Protein AF-A0AAU1Y4R5-F1 (afdb_monomer)

Nearest PDB structures (foldseek):
  3kk8-assembly1_A  TM=6.302E-01  e=2.831E+00  Caenorhabditis elegans
  8x2l-assembly1_B  TM=2.739E-01  e=2.191E+00  Homo sapiens
  8gz3-assembly1_B  TM=2.679E-01  e=3.218E+00  Homo sapiens

Sequence (224 aa):
MPYKTEDELRGFLCLCLDPGPGRTKRTAAQLAAIMPDPVYEALIQYAPNLVELREHAGQLAEQATAAHHAYAEGLVAWIRGDEPPPVRRRKSLLESAMAAVEAAQTHIEGCADCRPDMRLPEMCPDGQRQALAAVDDGPECAHASWEVTSEYRNARQRWVKSRRCADCGEHLEPLVDREPHWPDKALSACPGFEKEYQGVSDAKRRLPNCKYCRQSRAVHSDDR

Solvent-accessible surface area (backbone atoms only — not comparable to full-atom values): 13519 Å² total; per-residue (Å²): 128,96,60,91,46,61,65,55,45,50,52,51,52,50,40,63,35,52,70,49,91,97,54,85,66,42,51,72,69,61,49,66,76,66,62,52,66,77,61,51,56,48,35,56,74,68,38,49,72,59,47,56,53,48,54,50,51,49,55,52,52,52,51,52,50,52,53,52,49,53,50,51,51,37,51,52,25,53,76,72,72,44,84,53,74,83,80,79,74,77,68,50,74,65,55,24,50,50,36,19,50,52,37,35,51,58,38,34,80,75,36,94,86,37,56,93,86,56,51,68,92,69,34,49,74,66,41,37,49,46,14,51,52,41,44,46,77,64,64,83,66,84,60,80,51,64,44,77,78,48,72,45,72,47,98,85,72,31,26,40,34,36,31,23,22,67,85,78,62,50,78,47,85,62,47,78,37,85,63,66,94,49,68,84,55,68,75,56,67,66,77,59,60,70,70,64,55,78,83,58,64,78,77,72,74,67,57,68,36,42,91,76,75,62,44,52,54,87,75,59,75,89,81,125

pLDDT: mean 84.42, std 15.01, range [44.47, 98.12]

Secondary structure (DSSP, 8-state):
----SHHHHHHHHHHHH---TTSPPPPHHHHHHT--HHHHHHHHHH-HHHHHHHHHHHHHHHHHHHHHHHHHHHHHHHHHTPPPPP--PPPPHHHHHHHHHHHHHHHHHH-SS--TT--GGGS-HHHHHHHHHHH---------SEEEEEEEE-TTS-EEEEEEETTT-PEEEEEEESS-SSTTTTTS--HHHHTTTSS--TTGGG-SB-TTT--BGGGS----

Foldseek 3Di:
DPDPDPVSLVVVVVCQQDVDPPDDGDDPVRCVVPPDPVSVVVCVVNPVVVVVVVVVVVVVVVVVVVVVVLVVQQVVCVVVVHDRDPPPDQDDPVQLQVQLLVQLVVVCVVDPLDDPPDDLVSDDPVSVVRSVVSSCPPDVLVLPAKDFPDWDQDPVRWIWTWIARPVPRHTDDTDTGNDDPDNVCHPPPQPQPPPVPVPDDPVVVPDQARPRHRDGPVVDPPPD

Radius of gyration: 26.22 Å; Cα contacts (8 Å, |Δi|>4): 196; chains: 1; bounding box: 52×65×66 Å

Mean predicted aligned error: 13.89 Å

Structure (mmCIF, N/CA/C/O backbone):
data_AF-A0AAU1Y4R5-F1
#
_entry.id   AF-A0AAU1Y4R5-F1
#
loop_
_atom_site.group_PDB
_atom_site.id
_atom_site.type_symbol
_atom_site.label_atom_id
_atom_site.label_alt_id
_atom_site.label_comp_id
_atom_site.label_asym_id
_atom_site.label_entity_id
_atom_site.label_seq_id
_atom_site.pdbx_PDB_ins_code
_atom_site.Cartn_x
_atom_site.Cartn_y
_atom_site.Cartn_z
_atom_site.occupancy
_atom_site.B_iso_or_equiv
_atom_site.auth_seq_id
_atom_site.auth_comp_id
_atom_site.auth_asym_id
_atom_site.auth_atom_id
_atom_site.pdbx_PDB_model_num
ATOM 1 N N . MET A 1 1 ? -15.397 -12.966 23.634 1.00 58.16 1 MET A N 1
ATOM 2 C CA . MET A 1 1 ? -15.652 -11.726 22.874 1.00 58.16 1 MET A CA 1
ATOM 3 C C . MET A 1 1 ? -16.818 -10.978 23.509 1.00 58.16 1 MET A C 1
ATOM 5 O O . MET A 1 1 ? -17.805 -11.637 23.822 1.00 58.16 1 MET A O 1
ATOM 9 N N . PRO A 1 2 ? -16.697 -9.665 23.776 1.00 82.94 2 PRO A N 1
ATOM 10 C CA . PRO A 1 2 ? -17.717 -8.910 24.510 1.00 82.94 2 PRO A CA 1
ATOM 11 C C . PRO A 1 2 ? -18.982 -8.591 23.695 1.00 82.94 2 PRO A C 1
ATOM 13 O O . PRO A 1 2 ? -20.016 -8.342 24.304 1.00 82.94 2 PRO A O 1
ATOM 16 N N . TYR A 1 3 ? -18.926 -8.644 22.359 1.00 94.69 3 TYR A N 1
ATOM 17 C CA . TYR A 1 3 ? -20.059 -8.346 21.472 1.00 94.69 3 TYR A CA 1
ATOM 18 C C . TYR A 1 3 ? -20.596 -9.629 20.832 1.00 94.69 3 TYR A C 1
ATOM 20 O O . TYR A 1 3 ? -19.849 -10.367 20.184 1.00 94.69 3 TYR A O 1
ATOM 28 N N . LYS A 1 4 ? -21.885 -9.910 21.025 1.00 96.06 4 LYS A N 1
ATOM 29 C CA . LYS A 1 4 ? -22.562 -11.115 20.523 1.00 96.06 4 LYS A CA 1
ATOM 30 C C . LYS A 1 4 ? -23.261 -10.895 19.188 1.00 96.06 4 LYS A C 1
ATOM 32 O O . LYS A 1 4 ? -23.565 -11.870 18.508 1.00 96.06 4 LYS A O 1
ATOM 37 N N . THR A 1 5 ? -23.543 -9.644 18.840 1.00 96.94 5 THR A N 1
ATOM 38 C CA . THR A 1 5 ? -24.231 -9.274 17.602 1.00 96.94 5 THR A CA 1
ATOM 39 C C . THR A 1 5 ? -23.609 -8.029 16.979 1.00 96.94 5 THR A C 1
ATOM 41 O O . THR A 1 5 ? -22.930 -7.242 17.644 1.00 96.94 5 THR A O 1
ATOM 44 N N . GLU A 1 6 ? -23.879 -7.834 15.689 1.00 96.94 6 GLU A N 1
ATOM 45 C CA . GLU A 1 6 ? -23.492 -6.623 14.967 1.00 96.94 6 GLU A CA 1
ATOM 46 C C . GLU A 1 6 ? -24.128 -5.360 15.578 1.00 96.94 6 GLU A C 1
ATOM 48 O O . GLU A 1 6 ? -23.456 -4.338 15.728 1.00 96.94 6 GLU A O 1
ATOM 53 N N . ASP A 1 7 ? -25.394 -5.435 15.997 1.00 97.88 7 ASP A N 1
ATOM 54 C CA . ASP A 1 7 ? -26.112 -4.305 16.598 1.00 97.88 7 ASP A CA 1
ATOM 55 C C . ASP A 1 7 ? -25.516 -3.878 17.946 1.00 97.88 7 ASP A C 1
ATOM 57 O O . ASP A 1 7 ? -25.421 -2.681 18.225 1.00 97.88 7 ASP A O 1
ATOM 61 N N . GLU A 1 8 ? -25.057 -4.829 18.770 1.00 97.44 8 GLU A N 1
ATOM 62 C CA . GLU A 1 8 ? -24.355 -4.527 20.025 1.00 97.44 8 GLU A CA 1
ATOM 63 C C . GLU A 1 8 ? -23.050 -3.762 19.763 1.00 97.44 8 GLU A C 1
ATOM 65 O O . GLU A 1 8 ? -22.760 -2.772 20.443 1.00 97.44 8 GLU A O 1
ATOM 70 N N . LEU A 1 9 ? -22.282 -4.181 18.750 1.00 97.00 9 LEU A N 1
ATOM 71 C CA . LEU A 1 9 ? -21.053 -3.500 18.344 1.00 97.00 9 LEU A CA 1
ATOM 72 C C . LEU A 1 9 ? -21.348 -2.093 17.806 1.00 97.00 9 LEU A C 1
ATOM 74 O O . LEU A 1 9 ? -20.711 -1.127 18.232 1.00 97.00 9 LEU A O 1
ATOM 78 N N . ARG A 1 10 ? -22.332 -1.949 16.909 1.00 97.69 10 ARG A N 1
ATOM 79 C CA . ARG A 1 10 ? -22.744 -0.643 16.367 1.00 97.69 10 ARG A CA 1
ATOM 80 C C . ARG A 1 10 ? -23.215 0.295 17.477 1.00 97.69 10 ARG A C 1
ATOM 82 O O . ARG A 1 10 ? -22.761 1.435 17.534 1.00 97.69 10 ARG A O 1
ATOM 89 N N . GLY A 1 11 ? -24.058 -0.187 18.391 1.00 97.31 11 GLY A N 1
ATOM 90 C CA . GLY A 1 11 ? -24.542 0.584 19.537 1.00 97.31 11 GLY A CA 1
ATOM 91 C C . GLY A 1 11 ? -23.404 1.068 20.435 1.00 97.31 11 GLY A C 1
ATOM 92 O O . GLY A 1 11 ? -23.363 2.242 20.810 1.00 97.31 11 GLY A O 1
ATOM 93 N N . PHE A 1 12 ? -22.428 0.201 20.714 1.00 96.69 12 PHE A N 1
ATOM 94 C CA . PHE A 1 12 ? -21.225 0.580 21.450 1.00 96.69 12 PHE A CA 1
ATOM 95 C C . PHE A 1 12 ? -20.410 1.663 20.725 1.00 96.69 12 PHE A C 1
ATOM 97 O O . PHE A 1 12 ? -20.061 2.675 21.332 1.00 96.69 12 PHE A O 1
ATOM 104 N N . LEU A 1 13 ? -20.148 1.503 19.424 1.00 96.56 13 LEU A N 1
ATOM 105 C CA . LEU A 1 13 ? -19.401 2.490 18.634 1.00 96.56 13 LEU A CA 1
ATOM 106 C C . LEU A 1 13 ? -20.129 3.842 18.565 1.00 96.56 13 LEU A C 1
ATOM 108 O O . LEU A 1 13 ? -19.487 4.887 18.684 1.00 96.56 13 LEU A O 1
ATOM 112 N N . CYS A 1 14 ? -21.460 3.842 18.455 1.00 97.38 14 CYS A N 1
ATOM 113 C CA . CYS A 1 14 ? -22.271 5.058 18.534 1.00 97.38 14 CYS A CA 1
ATOM 114 C C . CYS A 1 14 ? -22.090 5.779 19.877 1.00 97.38 14 CYS A C 1
ATOM 116 O O . CYS A 1 14 ? -21.875 6.991 19.889 1.00 97.38 14 CYS A O 1
ATOM 118 N N . LEU A 1 15 ? -22.097 5.048 20.997 1.00 96.75 15 LEU A N 1
ATOM 119 C CA . LEU A 1 15 ? -21.827 5.619 22.323 1.00 96.75 15 LEU A CA 1
ATOM 120 C C . LEU A 1 15 ? -20.396 6.158 22.450 1.00 96.75 15 LEU A C 1
ATOM 122 O O . LEU A 1 15 ? -20.156 7.133 23.160 1.00 96.75 15 LEU A O 1
ATOM 126 N N . CYS A 1 16 ? -19.421 5.550 21.772 1.00 95.44 16 CYS A N 1
ATOM 127 C CA . CYS A 1 16 ? -18.052 6.060 21.760 1.00 95.44 16 CYS A CA 1
ATOM 128 C C . CYS A 1 16 ? -17.912 7.388 21.000 1.00 95.44 16 CYS A C 1
ATOM 130 O O . CYS A 1 16 ? -17.091 8.222 21.406 1.00 95.44 16 CYS A O 1
ATOM 132 N N . LEU A 1 17 ? -18.688 7.572 19.925 1.00 96.81 17 LEU A N 1
ATOM 133 C CA . LEU A 1 17 ? -18.751 8.810 19.139 1.00 96.81 17 LEU A CA 1
ATOM 134 C C . LEU A 1 17 ? -19.493 9.920 19.893 1.00 96.81 17 LEU A C 1
ATOM 136 O O . LEU A 1 17 ? -18.990 11.043 19.985 1.00 96.81 17 LEU A O 1
ATOM 140 N N . ASP A 1 18 ? -20.651 9.594 20.469 1.00 97.06 18 ASP A N 1
ATOM 141 C CA . ASP A 1 18 ? -21.493 10.523 21.223 1.00 97.06 18 ASP A CA 1
ATOM 142 C C . ASP A 1 18 ? -21.793 9.982 22.634 1.00 97.06 18 ASP A C 1
ATOM 144 O O . ASP A 1 18 ? -22.821 9.342 22.866 1.00 97.06 18 ASP A O 1
ATOM 148 N N . PRO A 1 19 ? -20.893 10.219 23.605 1.00 95.31 19 PRO A N 1
ATOM 149 C CA . PRO A 1 19 ? -21.008 9.655 24.949 1.00 95.31 19 PRO A CA 1
ATOM 150 C C . PRO A 1 19 ? -22.062 10.346 25.835 1.00 95.31 19 PRO A C 1
ATOM 152 O O . PRO A 1 19 ? -22.133 10.043 27.029 1.00 95.31 19 PRO A O 1
ATOM 155 N N . GLY A 1 20 ? -22.859 11.268 25.284 1.00 94.56 20 GLY A N 1
ATOM 156 C CA . GLY A 1 20 ? -23.929 11.972 25.987 1.00 94.56 20 GLY A CA 1
ATOM 157 C C . GLY A 1 20 ? -23.533 13.344 26.561 1.00 94.56 20 GLY A C 1
ATOM 158 O O . GLY A 1 20 ? -22.413 13.825 26.362 1.00 94.56 20 GLY A O 1
ATOM 159 N N . PRO A 1 21 ? -24.467 14.014 27.263 1.00 95.81 21 PRO A N 1
ATOM 160 C CA . PRO A 1 21 ? -24.299 15.391 27.719 1.00 95.81 21 PRO A CA 1
ATOM 161 C C . PRO A 1 21 ? -23.144 15.542 28.719 1.00 95.81 21 PRO A C 1
ATOM 163 O O . PRO A 1 21 ? -22.943 14.709 29.600 1.00 95.81 21 PRO A O 1
ATOM 166 N N . GLY A 1 22 ? -22.388 16.636 28.584 1.00 95.06 22 GLY A N 1
ATOM 167 C CA . GLY A 1 22 ? -21.256 16.957 29.462 1.00 95.06 22 GLY A CA 1
ATOM 168 C C . GLY A 1 22 ? -19.945 16.239 29.123 1.00 95.06 22 GLY A C 1
ATOM 169 O O . GLY A 1 22 ? -18.971 16.384 29.858 1.00 95.06 22 GLY A O 1
ATOM 170 N N . ARG A 1 23 ? -19.889 15.483 28.018 1.00 95.81 23 ARG A N 1
ATOM 171 C CA . ARG A 1 23 ? -18.671 14.827 27.522 1.00 95.81 23 ARG A CA 1
ATOM 172 C C . ARG A 1 23 ? -18.319 15.317 26.118 1.00 95.81 23 ARG A C 1
ATOM 174 O O . ARG A 1 23 ? -19.197 15.624 25.315 1.00 95.81 23 ARG A O 1
ATOM 181 N N . THR A 1 24 ? -17.026 15.374 25.812 1.00 95.81 24 THR A N 1
ATOM 182 C CA . THR A 1 24 ? -16.541 15.772 24.484 1.00 95.81 24 THR A CA 1
ATOM 183 C C . THR A 1 24 ? -16.877 14.694 23.458 1.00 95.81 24 THR A C 1
ATOM 185 O O . THR A 1 24 ? -16.486 13.535 23.624 1.00 95.81 24 THR A O 1
ATOM 188 N N . LYS A 1 25 ? -17.585 15.078 22.390 1.00 95.94 25 LYS A N 1
ATOM 189 C CA . LYS A 1 25 ? -17.841 14.199 21.243 1.00 95.94 25 LYS A CA 1
ATOM 190 C C . LYS A 1 25 ? -16.528 13.844 20.556 1.00 95.94 25 LYS A C 1
ATOM 192 O O . LYS A 1 25 ? -15.646 14.695 20.434 1.00 95.94 25 LYS A O 1
ATOM 197 N N . ARG A 1 26 ? -16.409 12.601 20.097 1.00 96.38 26 ARG A N 1
ATOM 198 C CA . ARG A 1 26 ? -15.247 12.148 19.327 1.00 96.38 26 ARG A CA 1
ATOM 199 C C . ARG A 1 26 ? -15.569 12.160 17.846 1.00 96.38 26 ARG A C 1
ATOM 201 O O . ARG A 1 26 ? -16.678 11.826 17.437 1.00 96.38 26 ARG A O 1
ATOM 208 N N . THR A 1 27 ? -14.578 12.496 17.034 1.00 96.94 27 THR A N 1
ATOM 209 C CA . THR A 1 27 ? -14.663 12.256 15.593 1.00 96.94 27 THR A CA 1
ATOM 210 C C . THR A 1 27 ? -14.429 10.774 15.290 1.00 96.94 27 THR A C 1
ATOM 212 O O . THR A 1 27 ? -13.810 10.054 16.079 1.00 96.94 27 THR A O 1
ATOM 215 N N . ALA A 1 28 ? -14.875 10.311 14.120 1.00 95.19 28 ALA A N 1
ATOM 216 C CA . ALA A 1 28 ? -14.599 8.946 13.666 1.00 95.19 28 ALA A CA 1
ATOM 217 C C . ALA A 1 28 ? -13.088 8.655 13.588 1.00 95.19 28 ALA A C 1
ATOM 219 O O . ALA A 1 28 ? -12.647 7.583 13.989 1.00 95.19 28 ALA A O 1
ATOM 220 N N . ALA A 1 29 ? -12.289 9.640 13.163 1.00 92.62 29 ALA A N 1
ATOM 221 C CA . ALA A 1 29 ? -10.832 9.524 13.117 1.00 92.62 29 ALA A CA 1
ATOM 222 C C . ALA A 1 29 ? -10.216 9.342 14.516 1.00 92.62 29 ALA A C 1
ATOM 224 O O . ALA A 1 29 ? -9.365 8.478 14.711 1.00 92.62 29 ALA A O 1
ATOM 225 N N . GLN A 1 30 ? -10.679 10.111 15.509 1.00 94.62 30 GLN A N 1
ATOM 226 C CA . GLN A 1 30 ? -10.223 9.957 16.894 1.00 94.62 30 GLN A CA 1
ATOM 227 C C . GLN A 1 30 ? -10.583 8.585 17.460 1.00 94.62 30 GLN A C 1
ATOM 229 O O . GLN A 1 30 ? -9.767 7.992 18.155 1.00 94.62 30 GLN A O 1
ATOM 234 N N . LEU A 1 31 ? -11.783 8.077 17.161 1.00 95.31 31 LEU A N 1
ATOM 235 C CA . LEU A 1 31 ? -12.204 6.745 17.590 1.00 95.31 31 LEU A CA 1
ATOM 236 C C . LEU A 1 31 ? -11.349 5.642 16.950 1.00 95.31 31 LEU A C 1
ATOM 238 O O . LEU A 1 31 ? -10.910 4.735 17.653 1.00 95.31 31 LEU A O 1
ATOM 242 N N . ALA A 1 32 ? -11.081 5.738 15.646 1.00 93.56 32 ALA A N 1
ATOM 243 C CA . ALA A 1 32 ? -10.242 4.781 14.927 1.00 93.56 32 ALA A CA 1
ATOM 244 C C . ALA A 1 32 ? -8.811 4.711 15.494 1.00 93.56 32 ALA A C 1
ATOM 246 O O . ALA A 1 32 ? -8.238 3.628 15.574 1.00 93.56 32 ALA A O 1
ATOM 247 N N . ALA A 1 33 ? -8.260 5.845 15.941 1.00 92.38 33 ALA A N 1
ATOM 248 C CA . ALA A 1 33 ? -6.908 5.925 16.494 1.00 92.38 33 ALA A CA 1
ATOM 249 C C . ALA A 1 33 ? -6.741 5.254 17.871 1.00 92.38 33 ALA A C 1
ATOM 251 O O . ALA A 1 33 ? -5.625 4.903 18.242 1.00 92.38 33 ALA A O 1
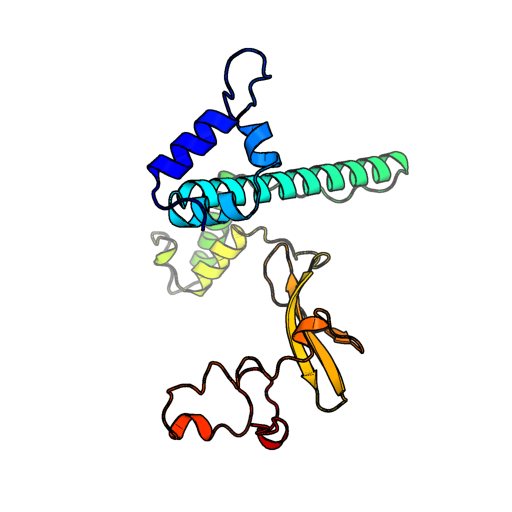ATOM 252 N N . ILE A 1 34 ? -7.824 5.084 18.636 1.00 93.94 34 ILE A N 1
ATOM 253 C CA . ILE A 1 34 ? -7.786 4.563 20.018 1.00 93.94 34 ILE A CA 1
ATOM 254 C C . ILE A 1 34 ? -8.540 3.239 20.177 1.00 93.94 34 ILE A C 1
ATOM 256 O O . ILE A 1 34 ? -8.919 2.865 21.288 1.00 93.94 34 ILE A O 1
ATOM 260 N N . MET A 1 35 ? -8.825 2.558 19.069 1.00 93.19 35 MET A N 1
ATOM 261 C CA . MET A 1 35 ? -9.673 1.376 19.071 1.00 93.19 35 MET A CA 1
ATOM 262 C C . MET A 1 35 ? -8.956 0.182 19.719 1.00 93.19 35 MET A C 1
ATOM 264 O O . MET A 1 35 ? -7.922 -0.237 19.202 1.00 93.19 35 MET A O 1
ATOM 268 N N . PRO A 1 36 ? -9.483 -0.381 20.820 1.00 94.25 36 PRO A N 1
ATOM 269 C CA . PRO A 1 36 ? -8.840 -1.495 21.507 1.00 94.25 36 PRO A CA 1
ATOM 270 C C . PRO A 1 36 ? -9.028 -2.812 20.738 1.00 94.25 36 PRO A C 1
ATOM 272 O O . PRO A 1 36 ? -10.048 -3.006 20.069 1.00 94.25 36 PRO A O 1
ATOM 275 N N . ASP A 1 37 ? -8.087 -3.744 20.900 1.00 93.12 37 ASP A N 1
ATOM 276 C CA . ASP A 1 37 ? -8.045 -5.010 20.149 1.00 93.12 37 ASP A CA 1
ATOM 277 C C . ASP A 1 37 ? -9.358 -5.814 20.179 1.00 93.12 37 ASP A C 1
ATOM 279 O O . ASP A 1 37 ? -9.806 -6.229 19.112 1.00 93.12 37 ASP A O 1
ATOM 283 N N . PRO A 1 38 ? -10.078 -5.962 21.314 1.00 94.44 38 PRO A N 1
ATOM 284 C CA . PRO A 1 38 ? -11.329 -6.730 21.328 1.00 94.44 38 PRO A CA 1
ATOM 285 C C . PRO A 1 38 ? -12.448 -6.126 20.465 1.00 94.44 38 PRO A C 1
ATOM 287 O O . PRO A 1 38 ? -13.334 -6.843 20.003 1.00 94.44 38 PRO A O 1
ATOM 290 N N . VAL A 1 39 ? -12.442 -4.803 20.266 1.00 95.06 39 VAL A N 1
ATOM 291 C CA . VAL A 1 39 ? -13.384 -4.116 19.365 1.00 95.06 39 VAL A CA 1
ATOM 292 C C . VAL A 1 39 ? -12.966 -4.348 17.920 1.00 95.06 39 VAL A C 1
ATOM 294 O O . VAL A 1 39 ? -13.816 -4.561 17.058 1.00 95.06 39 VAL A O 1
ATOM 297 N N . TYR A 1 40 ? -11.660 -4.343 17.661 1.00 93.06 40 TYR A N 1
ATOM 298 C CA . TYR A 1 40 ? -11.129 -4.613 16.336 1.00 93.06 40 TYR A CA 1
ATOM 299 C C . TYR A 1 40 ? -11.396 -6.052 15.881 1.00 93.06 40 TYR A C 1
ATOM 301 O O . TYR A 1 40 ? -11.868 -6.257 14.767 1.00 93.06 40 TYR A O 1
ATOM 309 N N . GLU A 1 41 ? -11.201 -7.042 16.753 1.00 93.75 41 GLU A N 1
ATOM 310 C CA . GLU A 1 41 ? -11.565 -8.438 16.477 1.00 93.75 41 GLU A CA 1
ATOM 311 C C . GLU A 1 41 ? -13.050 -8.581 16.114 1.00 93.75 41 GLU A C 1
ATOM 313 O O . GLU A 1 41 ? -13.403 -9.283 15.166 1.00 93.75 41 GLU A O 1
ATOM 318 N N . ALA A 1 42 ? -13.928 -7.865 16.820 1.00 95.44 42 ALA A N 1
ATOM 319 C CA . ALA A 1 42 ? -15.353 -7.862 16.511 1.00 95.44 42 ALA A CA 1
ATOM 320 C C . ALA A 1 42 ? -15.661 -7.180 15.164 1.00 95.44 42 ALA A C 1
ATOM 322 O O . ALA A 1 42 ? -16.552 -7.629 14.447 1.00 95.44 42 ALA A O 1
ATOM 323 N N . LEU A 1 43 ? -14.919 -6.134 14.780 1.00 95.38 43 LEU A N 1
ATOM 324 C CA . LEU A 1 43 ? -15.044 -5.520 13.454 1.00 95.38 43 LEU A CA 1
ATOM 325 C C . LEU A 1 43 ? -14.635 -6.474 12.332 1.00 95.38 43 LEU A C 1
ATOM 327 O O . LEU A 1 43 ? -15.315 -6.504 11.311 1.00 95.38 43 LEU A O 1
ATOM 331 N N . ILE A 1 44 ? -13.589 -7.282 12.528 1.00 94.81 44 ILE A N 1
ATOM 332 C CA . ILE A 1 44 ? -13.205 -8.321 11.559 1.00 94.81 44 ILE A CA 1
ATOM 333 C C . ILE A 1 44 ? -14.368 -9.285 11.320 1.00 94.81 44 ILE A C 1
ATOM 335 O O . ILE A 1 44 ? -14.648 -9.646 10.179 1.00 94.81 44 ILE A O 1
ATOM 339 N N . GLN A 1 45 ? -15.069 -9.674 12.386 1.00 95.12 45 GLN A N 1
ATOM 340 C CA . GLN A 1 45 ? -16.189 -10.604 12.290 1.00 95.12 45 GLN A CA 1
ATOM 341 C C . GLN A 1 45 ? -17.437 -9.978 11.651 1.00 95.12 45 GLN A C 1
ATOM 343 O O . GLN A 1 45 ? -18.051 -10.597 10.784 1.00 95.12 45 GLN A O 1
ATOM 348 N N . TYR A 1 46 ? -17.854 -8.795 12.111 1.00 97.19 46 TYR A N 1
ATOM 349 C CA . TYR A 1 46 ? -19.165 -8.233 11.769 1.00 97.19 46 TYR A CA 1
ATOM 350 C C . TYR A 1 46 ? -19.132 -7.190 10.642 1.00 97.19 46 TYR A C 1
ATOM 352 O O . TYR A 1 46 ? -20.175 -6.905 10.064 1.00 97.19 46 TYR A O 1
ATOM 360 N N . ALA A 1 47 ? -17.973 -6.611 10.315 1.00 96.38 47 ALA A N 1
ATOM 361 C CA . ALA A 1 47 ? -17.843 -5.545 9.318 1.00 96.38 47 ALA A CA 1
ATOM 362 C C . ALA A 1 47 ? -16.519 -5.641 8.525 1.00 96.38 47 ALA A C 1
ATOM 364 O O . ALA A 1 47 ? -15.693 -4.723 8.583 1.00 96.38 47 ALA A O 1
ATOM 365 N N . PRO A 1 48 ? -16.298 -6.727 7.757 1.00 93.19 48 PRO A N 1
ATOM 366 C CA . PRO A 1 48 ? -15.029 -6.976 7.063 1.00 93.19 48 PRO A CA 1
ATOM 367 C C . PRO A 1 48 ? -14.647 -5.869 6.069 1.00 93.19 48 PRO A C 1
ATOM 369 O O . PRO A 1 48 ? -13.473 -5.543 5.928 1.00 93.19 48 PRO A O 1
ATOM 372 N N . ASN A 1 49 ? -15.622 -5.198 5.453 1.00 94.50 49 ASN A N 1
ATOM 373 C CA . ASN A 1 49 ? -15.365 -4.061 4.567 1.00 94.50 49 ASN A CA 1
ATOM 374 C C . ASN A 1 49 ? -14.685 -2.875 5.288 1.00 94.50 49 ASN A C 1
ATOM 376 O O . ASN A 1 49 ? -13.966 -2.101 4.661 1.00 94.50 49 ASN A O 1
ATOM 380 N N . LEU A 1 50 ? -14.897 -2.703 6.601 1.00 93.81 50 LEU A N 1
ATOM 381 C CA . LEU A 1 50 ? -14.204 -1.670 7.381 1.00 93.81 50 LEU A CA 1
ATOM 382 C C . LEU A 1 50 ? -12.743 -2.045 7.656 1.00 93.81 50 LEU A C 1
ATOM 384 O O . LEU A 1 50 ? -11.913 -1.151 7.816 1.00 93.81 50 LEU A O 1
ATOM 388 N N . VAL A 1 51 ? -12.423 -3.342 7.688 1.00 91.31 51 VAL A N 1
ATOM 389 C CA . VAL A 1 51 ? -11.043 -3.833 7.796 1.00 91.31 51 VAL A CA 1
ATOM 390 C C . VAL A 1 51 ? -10.279 -3.517 6.518 1.00 91.31 51 VAL A C 1
ATOM 392 O O . VAL A 1 51 ? -9.229 -2.890 6.602 1.00 91.31 51 VAL A O 1
ATOM 395 N N . GLU A 1 52 ? -10.848 -3.826 5.349 1.00 86.38 52 GLU A N 1
ATOM 396 C CA . GLU A 1 52 ? -10.242 -3.491 4.049 1.00 86.38 52 GLU A CA 1
ATOM 397 C C . GLU A 1 52 ? -9.958 -1.986 3.928 1.00 86.38 52 GLU A C 1
ATOM 399 O O . GLU A 1 52 ? -8.871 -1.570 3.527 1.00 86.38 52 GLU A O 1
ATOM 404 N N . LEU A 1 53 ? -10.910 -1.143 4.347 1.00 92.69 53 LEU A N 1
ATOM 405 C CA . LEU A 1 53 ? -10.722 0.310 4.361 1.00 92.69 53 LEU A CA 1
ATOM 406 C C . LEU A 1 53 ? -9.616 0.751 5.330 1.00 92.69 53 LEU A C 1
ATOM 408 O O . LEU A 1 53 ? -8.878 1.689 5.024 1.00 92.69 53 LEU A O 1
ATOM 412 N N . ARG A 1 54 ? -9.482 0.097 6.489 1.00 91.62 54 ARG A N 1
ATOM 413 C CA . ARG A 1 54 ? -8.415 0.390 7.456 1.00 91.62 54 ARG A CA 1
ATOM 414 C C . ARG A 1 54 ? -7.047 -0.013 6.917 1.00 91.62 54 ARG A C 1
ATOM 416 O O . ARG A 1 54 ? -6.105 0.765 7.048 1.00 91.62 54 ARG A O 1
ATOM 423 N N . GLU A 1 55 ? -6.935 -1.192 6.319 1.00 87.38 55 GLU A N 1
ATOM 424 C CA . GLU A 1 55 ? -5.704 -1.666 5.683 1.00 87.38 55 GLU A CA 1
ATOM 425 C C . GLU A 1 55 ? -5.288 -0.731 4.548 1.00 87.38 55 GLU A C 1
ATOM 427 O O . GLU A 1 55 ? -4.141 -0.284 4.501 1.00 87.38 55 GLU A O 1
ATOM 432 N N . HIS A 1 56 ? -6.237 -0.339 3.697 1.00 88.06 56 HIS A N 1
ATOM 433 C CA . HIS A 1 56 ? -5.989 0.627 2.635 1.00 88.06 56 HIS A CA 1
ATOM 434 C C . HIS A 1 56 ? -5.522 1.985 3.183 1.00 88.06 56 HIS A C 1
ATOM 436 O O . HIS A 1 56 ? -4.561 2.567 2.678 1.00 88.06 56 HIS A O 1
ATOM 442 N N . ALA A 1 57 ? -6.145 2.480 4.257 1.00 89.38 57 ALA A N 1
ATOM 443 C CA . ALA A 1 57 ? -5.701 3.702 4.924 1.00 89.38 57 ALA A CA 1
ATOM 444 C C . ALA A 1 57 ? -4.279 3.571 5.505 1.00 89.38 57 ALA A C 1
ATOM 446 O O . ALA A 1 57 ? -3.503 4.524 5.423 1.00 89.38 57 ALA A O 1
ATOM 447 N N . GLY A 1 58 ? -3.919 2.402 6.045 1.00 87.19 58 GLY A N 1
ATOM 448 C CA . GLY A 1 58 ? -2.562 2.093 6.506 1.00 87.19 58 GLY A CA 1
ATOM 449 C C . GLY A 1 58 ? -1.534 2.171 5.377 1.00 87.19 58 GLY A C 1
ATOM 450 O O . GLY A 1 58 ? -0.551 2.898 5.495 1.00 87.19 58 GLY A O 1
ATOM 451 N N . GLN A 1 59 ? -1.820 1.534 4.240 1.00 81.69 59 GLN A N 1
ATOM 452 C CA . GLN A 1 59 ? -0.963 1.585 3.049 1.00 81.69 59 GLN A CA 1
ATOM 453 C C . GLN A 1 59 ? -0.759 3.021 2.548 1.00 81.69 59 GLN A C 1
ATOM 455 O O . GLN A 1 59 ? 0.354 3.414 2.199 1.00 81.69 59 GLN A O 1
ATOM 460 N N . LEU A 1 60 ? -1.818 3.837 2.527 1.00 83.44 60 LEU A N 1
ATOM 461 C CA . LEU A 1 60 ? -1.712 5.247 2.140 1.00 83.44 60 LEU A CA 1
ATOM 462 C C . LEU A 1 60 ? -0.860 6.058 3.131 1.00 83.44 60 LEU A C 1
ATOM 464 O O . LEU A 1 60 ? -0.098 6.929 2.709 1.00 83.44 60 LEU A O 1
ATOM 468 N N . ALA A 1 61 ? -0.951 5.775 4.432 1.00 85.12 61 ALA A N 1
ATOM 469 C CA . ALA A 1 61 ? -0.139 6.438 5.454 1.00 85.12 61 ALA A CA 1
ATOM 470 C C . ALA A 1 61 ? 1.352 6.063 5.355 1.00 85.12 61 ALA A C 1
ATOM 472 O O . ALA A 1 61 ? 2.222 6.929 5.496 1.00 85.12 61 ALA A O 1
ATOM 473 N N . GLU A 1 62 ? 1.655 4.799 5.061 1.00 80.12 62 GLU A N 1
ATOM 474 C CA . GLU A 1 62 ? 3.017 4.332 4.778 1.00 80.12 62 GLU A CA 1
ATOM 475 C C . GLU A 1 62 ? 3.581 5.013 3.527 1.00 80.12 62 GLU A C 1
ATOM 477 O O . GLU A 1 62 ? 4.680 5.568 3.567 1.00 80.12 62 GLU A O 1
ATOM 482 N N . GLN A 1 63 ? 2.797 5.083 2.446 1.00 78.62 63 GLN A N 1
ATOM 483 C CA . GLN A 1 63 ? 3.183 5.795 1.223 1.00 78.62 63 GLN A CA 1
ATOM 484 C C . GLN A 1 63 ? 3.447 7.284 1.477 1.00 78.62 63 GLN A C 1
ATOM 486 O O . GLN A 1 63 ? 4.429 7.828 0.971 1.00 78.62 63 GLN A O 1
ATOM 491 N N . ALA A 1 64 ? 2.608 7.948 2.276 1.00 82.56 64 ALA A N 1
ATOM 492 C CA . ALA A 1 64 ? 2.809 9.347 2.644 1.00 82.56 64 ALA A CA 1
ATOM 493 C C . ALA A 1 64 ? 4.096 9.542 3.461 1.00 82.56 64 ALA A C 1
ATOM 495 O O . ALA A 1 64 ? 4.858 10.475 3.207 1.00 82.56 64 ALA A O 1
ATOM 496 N N . THR A 1 65 ? 4.374 8.639 4.404 1.00 83.94 65 THR A N 1
ATOM 497 C CA . THR A 1 65 ? 5.619 8.641 5.187 1.00 83.94 65 THR A CA 1
ATOM 498 C C . THR A 1 65 ? 6.843 8.480 4.286 1.00 83.94 65 THR A C 1
ATOM 500 O O . THR A 1 65 ? 7.783 9.269 4.388 1.00 83.94 65 THR A O 1
ATOM 503 N N . ALA A 1 66 ? 6.816 7.519 3.360 1.00 80.38 66 ALA A N 1
ATOM 504 C CA . ALA A 1 66 ? 7.896 7.298 2.401 1.00 80.38 66 ALA A CA 1
ATOM 505 C C . ALA A 1 66 ? 8.122 8.522 1.496 1.00 80.38 66 ALA A C 1
ATOM 507 O O . ALA A 1 66 ? 9.260 8.939 1.284 1.00 80.38 66 ALA A O 1
ATOM 508 N N . ALA A 1 67 ? 7.046 9.154 1.016 1.00 82.44 67 ALA A N 1
ATOM 509 C CA . ALA A 1 67 ? 7.130 10.369 0.208 1.00 82.44 67 ALA A CA 1
ATOM 510 C C . ALA A 1 67 ? 7.740 11.549 0.987 1.00 82.44 67 ALA A C 1
ATOM 512 O O . ALA A 1 67 ? 8.589 12.265 0.454 1.00 82.44 67 ALA A O 1
ATOM 513 N N . HIS A 1 68 ? 7.357 11.738 2.254 1.00 85.06 68 HIS A N 1
ATOM 514 C CA . HIS A 1 68 ? 7.964 12.756 3.115 1.00 85.06 68 HIS A CA 1
ATOM 515 C C . HIS A 1 68 ? 9.448 12.491 3.376 1.00 85.06 68 HIS A C 1
ATOM 517 O O . HIS A 1 68 ? 10.236 13.436 3.376 1.00 85.06 68 HIS A O 1
ATOM 523 N N . HIS A 1 69 ? 9.838 11.230 3.570 1.00 86.00 69 HIS A N 1
ATOM 524 C CA . HIS A 1 69 ? 11.241 10.858 3.730 1.00 86.00 69 HIS A CA 1
ATOM 525 C C . HIS A 1 69 ? 12.055 11.194 2.477 1.00 86.00 69 HIS A C 1
ATOM 527 O O . HIS A 1 69 ? 13.045 11.913 2.571 1.00 86.00 69 HIS A O 1
ATOM 533 N N . ALA A 1 70 ? 11.589 10.768 1.299 1.00 84.81 70 ALA A N 1
ATOM 534 C CA . ALA A 1 70 ? 12.248 11.063 0.027 1.00 84.81 70 ALA A CA 1
ATOM 535 C C . ALA A 1 70 ? 12.373 12.576 -0.225 1.00 84.81 70 ALA A C 1
ATOM 537 O O . ALA A 1 70 ? 13.405 13.054 -0.696 1.00 84.81 70 ALA A O 1
ATOM 538 N N . TYR A 1 71 ? 11.345 13.352 0.136 1.00 88.38 71 TYR A N 1
ATOM 539 C CA . TYR A 1 71 ? 11.408 14.812 0.093 1.00 88.38 71 TYR A CA 1
ATOM 540 C C . TYR A 1 71 ? 12.485 15.372 1.032 1.00 88.38 71 TYR A C 1
ATOM 542 O O . TYR A 1 71 ? 13.275 16.222 0.620 1.00 88.38 71 TYR A O 1
ATOM 550 N N . ALA A 1 72 ? 12.540 14.900 2.279 1.00 91.69 72 ALA A N 1
ATOM 551 C CA . ALA A 1 72 ? 13.534 15.347 3.250 1.00 91.69 72 ALA A CA 1
ATOM 552 C C . ALA A 1 72 ? 14.965 15.014 2.798 1.00 91.69 72 ALA A C 1
ATOM 554 O O . ALA A 1 72 ? 15.850 15.862 2.906 1.00 91.69 72 ALA A O 1
ATOM 555 N N . GLU A 1 73 ? 15.192 13.825 2.236 1.00 87.38 73 GLU A N 1
ATOM 556 C CA . GLU A 1 73 ? 16.482 13.438 1.657 1.00 87.38 73 GLU A CA 1
ATOM 557 C C . GLU A 1 73 ? 16.867 14.323 0.470 1.00 87.38 73 GLU A C 1
ATOM 559 O O . GLU A 1 73 ? 17.984 14.842 0.430 1.00 87.38 73 GLU A O 1
ATOM 564 N N . GLY A 1 74 ? 15.936 14.565 -0.458 1.00 88.06 74 GLY A N 1
ATOM 565 C CA . GLY A 1 74 ? 16.151 15.478 -1.581 1.00 88.06 74 GLY A CA 1
ATOM 566 C C . GLY A 1 74 ? 16.483 16.902 -1.126 1.00 88.06 74 GLY A C 1
ATOM 567 O O . GLY A 1 74 ? 17.376 17.539 -1.686 1.00 88.06 74 GLY A O 1
ATOM 568 N N . LEU A 1 75 ? 15.828 17.387 -0.067 1.00 93.50 75 LEU A N 1
ATOM 569 C CA . LEU A 1 75 ? 16.119 18.688 0.533 1.00 93.50 75 LEU A CA 1
ATOM 570 C C . LEU A 1 75 ? 17.524 18.731 1.151 1.00 93.50 75 LEU A C 1
ATOM 572 O O . LEU A 1 75 ? 18.241 19.713 0.968 1.00 93.50 75 LEU A O 1
ATOM 576 N N . VAL A 1 76 ? 17.939 17.677 1.857 1.00 94.69 76 VAL A N 1
ATOM 577 C CA . VAL A 1 76 ? 19.292 17.578 2.428 1.00 94.69 76 VAL A CA 1
ATOM 578 C C . VAL A 1 76 ? 20.358 17.557 1.330 1.00 94.69 76 VAL A C 1
ATOM 580 O O . VAL A 1 76 ? 21.345 18.282 1.456 1.00 94.69 76 VAL A O 1
ATOM 583 N N . ALA A 1 77 ? 20.158 16.779 0.261 1.00 92.44 77 ALA A N 1
ATOM 584 C CA . ALA A 1 77 ? 21.064 16.739 -0.889 1.00 92.44 77 ALA A CA 1
ATOM 585 C C . ALA A 1 77 ? 21.205 18.129 -1.528 1.00 92.44 77 ALA A C 1
ATOM 587 O O . ALA A 1 77 ? 22.317 18.628 -1.701 1.00 92.44 77 ALA A O 1
ATOM 588 N N . TRP A 1 78 ? 20.078 18.814 -1.752 1.00 94.19 78 TRP A N 1
ATOM 589 C CA . TRP A 1 78 ? 20.069 20.173 -2.292 1.00 94.19 78 TRP A CA 1
ATOM 590 C C . TRP A 1 78 ? 20.832 21.171 -1.407 1.00 94.19 78 TRP A C 1
ATOM 592 O O . TRP A 1 78 ? 21.645 21.940 -1.916 1.00 94.19 78 TRP A O 1
ATOM 602 N N . ILE A 1 79 ? 20.637 21.131 -0.082 1.00 95.62 79 ILE A N 1
ATOM 603 C CA . ILE A 1 79 ? 21.360 21.997 0.870 1.00 95.62 79 ILE A CA 1
ATOM 604 C C . ILE A 1 79 ? 22.878 21.766 0.805 1.00 95.62 79 ILE A C 1
ATOM 606 O O . ILE A 1 79 ? 23.652 22.707 0.977 1.00 95.62 79 ILE A O 1
ATOM 610 N N . ARG A 1 80 ? 23.313 20.524 0.578 1.00 97.31 80 ARG A N 1
ATOM 611 C CA . ARG A 1 80 ? 24.734 20.148 0.516 1.00 97.31 80 ARG A CA 1
ATOM 612 C C . ARG A 1 80 ? 25.383 20.412 -0.842 1.00 97.31 80 ARG A C 1
ATOM 614 O O . ARG A 1 80 ? 26.607 20.385 -0.924 1.00 97.31 80 ARG A O 1
ATOM 621 N N . GLY A 1 81 ? 24.592 20.704 -1.875 1.00 96.44 81 GLY A N 1
ATOM 622 C CA . GLY A 1 81 ? 25.072 20.789 -3.255 1.00 96.44 81 GLY A CA 1
ATOM 623 C C . GLY A 1 81 ? 25.323 19.421 -3.896 1.00 96.44 81 GLY A C 1
ATOM 624 O O . GLY A 1 81 ? 26.002 19.354 -4.919 1.00 96.44 81 GLY A O 1
ATOM 625 N N . ASP A 1 82 ? 24.786 18.351 -3.305 1.00 95.75 82 ASP A N 1
ATOM 626 C CA . ASP A 1 82 ? 24.808 17.011 -3.883 1.00 95.75 82 ASP A CA 1
ATOM 627 C C . ASP A 1 82 ? 23.752 16.914 -4.999 1.00 95.75 82 ASP A C 1
ATOM 629 O O . ASP A 1 82 ? 22.729 17.609 -4.978 1.00 95.75 82 ASP A O 1
ATOM 633 N N . GLU A 1 83 ? 23.968 16.029 -5.974 1.00 87.25 83 GLU A N 1
ATOM 634 C CA . GLU A 1 83 ? 22.933 15.717 -6.960 1.00 87.25 83 GLU A CA 1
ATOM 635 C C . GLU A 1 83 ? 21.762 15.013 -6.249 1.00 87.25 83 GLU A C 1
ATOM 637 O O . GLU A 1 83 ? 21.979 14.001 -5.572 1.00 87.25 83 GLU A O 1
ATOM 642 N N . PRO A 1 84 ? 20.526 15.542 -6.333 1.00 78.88 84 PRO A N 1
ATOM 643 C CA . PRO A 1 84 ? 19.397 14.927 -5.658 1.00 78.88 84 PRO A CA 1
ATOM 644 C C . PRO A 1 84 ? 19.125 13.541 -6.254 1.00 78.88 84 PRO A C 1
ATOM 646 O O . PRO A 1 84 ? 19.295 13.344 -7.461 1.00 78.88 84 PRO A O 1
ATOM 649 N N . PRO A 1 85 ? 18.653 12.580 -5.440 1.00 76.12 85 PRO A N 1
ATOM 650 C CA . PRO A 1 85 ? 18.255 11.284 -5.963 1.00 76.12 85 PRO A CA 1
ATOM 651 C C . PRO A 1 85 ? 17.191 11.483 -7.054 1.00 76.12 85 PRO A C 1
ATOM 653 O O . PRO A 1 85 ? 16.303 12.331 -6.896 1.00 76.12 85 PRO A O 1
ATOM 656 N N . PRO A 1 86 ? 17.258 10.733 -8.168 1.00 75.31 86 PRO A N 1
ATOM 657 C CA . PRO A 1 86 ? 16.305 10.889 -9.252 1.00 75.31 86 PRO A CA 1
ATOM 658 C C . PRO A 1 86 ? 14.894 10.635 -8.722 1.00 75.31 86 PRO A C 1
ATOM 660 O O . PRO A 1 86 ? 14.566 9.533 -8.276 1.00 75.31 86 PRO A O 1
ATOM 663 N N . VAL A 1 87 ? 14.044 11.662 -8.780 1.00 71.94 87 VAL A N 1
ATOM 664 C CA . VAL A 1 87 ? 12.632 11.532 -8.422 1.00 71.94 87 VAL A CA 1
ATOM 665 C C . VAL A 1 87 ? 11.971 10.701 -9.515 1.00 71.94 87 VAL A C 1
ATOM 667 O O . VAL A 1 87 ? 11.664 11.204 -10.597 1.00 71.94 87 VAL A O 1
ATOM 670 N N . ARG A 1 88 ? 11.772 9.406 -9.260 1.00 66.19 88 ARG A N 1
ATOM 671 C CA . ARG A 1 88 ? 11.054 8.539 -10.197 1.00 66.19 88 ARG A CA 1
ATOM 672 C C . ARG A 1 88 ? 9.578 8.909 -10.157 1.00 66.19 88 ARG A C 1
ATOM 674 O O . ARG A 1 88 ? 8.841 8.538 -9.244 1.00 66.19 88 ARG A O 1
ATOM 681 N N . ARG A 1 89 ? 9.153 9.697 -11.142 1.00 71.75 89 ARG A N 1
ATOM 682 C CA . ARG A 1 89 ? 7.744 10.006 -11.360 1.00 71.75 89 ARG A CA 1
ATOM 683 C C . ARG A 1 89 ? 7.039 8.695 -11.693 1.00 71.75 89 ARG A C 1
ATOM 685 O O . ARG A 1 89 ? 7.370 8.072 -12.696 1.00 71.75 89 ARG A O 1
ATOM 692 N N . ARG A 1 90 ? 6.073 8.279 -10.865 1.00 70.56 90 ARG A N 1
ATOM 693 C CA . ARG A 1 90 ? 5.161 7.197 -11.255 1.00 70.56 90 ARG A CA 1
ATOM 694 C C . ARG A 1 90 ? 4.541 7.582 -12.594 1.00 70.56 90 ARG A C 1
ATOM 696 O O . ARG A 1 90 ? 3.952 8.664 -12.685 1.00 70.56 90 ARG A O 1
ATOM 703 N N . LYS A 1 91 ? 4.681 6.717 -13.600 1.00 77.75 91 LYS A N 1
ATOM 704 C CA . LYS A 1 91 ? 3.915 6.843 -14.836 1.00 77.75 91 LYS A CA 1
ATOM 705 C C . LYS A 1 91 ? 2.440 6.962 -14.470 1.00 77.75 91 LYS A C 1
ATOM 707 O O . LYS A 1 91 ? 1.916 6.236 -13.623 1.00 77.75 91 LYS A O 1
ATOM 712 N N . SER A 1 92 ? 1.775 7.927 -15.076 1.00 83.88 92 SER A N 1
ATOM 713 C CA . SER A 1 92 ? 0.324 7.965 -15.107 1.00 83.88 92 SER A CA 1
ATOM 714 C C . SER A 1 92 ? -0.210 6.698 -15.776 1.00 83.88 92 SER A C 1
ATOM 716 O O . SER A 1 92 ? 0.479 6.055 -16.567 1.00 83.88 92 SER A O 1
ATOM 718 N N . LEU A 1 93 ? -1.475 6.366 -15.513 1.00 84.31 93 LEU A N 1
ATOM 719 C CA . LEU A 1 93 ? -2.123 5.216 -16.148 1.00 84.31 93 LEU A CA 1
ATOM 720 C C . LEU A 1 93 ? -2.044 5.286 -17.683 1.00 84.31 93 LEU A C 1
ATOM 722 O O . LEU A 1 93 ? -1.872 4.262 -18.337 1.00 84.31 93 LEU A O 1
ATOM 726 N N . LEU A 1 94 ? -2.118 6.497 -18.249 1.00 90.25 94 LEU A N 1
ATOM 727 C CA . LEU A 1 94 ? -1.961 6.721 -19.683 1.00 90.25 94 LEU A CA 1
ATOM 728 C C . LEU A 1 94 ? -0.536 6.411 -20.165 1.00 90.25 94 LEU A C 1
ATOM 730 O O . LEU A 1 94 ? -0.382 5.701 -21.150 1.00 90.25 94 LEU A O 1
ATOM 734 N N . GLU A 1 95 ? 0.492 6.895 -19.465 1.00 89.38 95 GLU A N 1
ATOM 735 C CA . GLU A 1 95 ? 1.897 6.623 -19.807 1.00 89.38 95 GLU A CA 1
ATOM 736 C C . GLU A 1 95 ? 2.222 5.125 -19.714 1.00 89.38 95 GLU A C 1
ATOM 738 O O . GLU A 1 95 ? 2.865 4.581 -20.610 1.00 89.38 95 GLU A O 1
ATOM 743 N N . SER A 1 96 ? 1.733 4.434 -18.682 1.00 89.44 96 SER A N 1
ATOM 744 C CA . SER A 1 96 ? 1.884 2.979 -18.563 1.00 89.44 96 SER A CA 1
ATOM 745 C C . SER A 1 96 ? 1.168 2.232 -19.689 1.00 89.44 96 SER A C 1
ATOM 747 O O . SER A 1 96 ? 1.721 1.287 -20.243 1.00 89.44 96 SER A O 1
ATOM 749 N N . ALA A 1 97 ? -0.042 2.659 -20.066 1.00 92.69 97 ALA A N 1
ATOM 750 C CA . ALA A 1 97 ? -0.773 2.054 -21.177 1.00 92.69 97 ALA A CA 1
ATOM 751 C C . ALA A 1 97 ? -0.061 2.272 -22.521 1.00 92.69 97 ALA A C 1
ATOM 753 O O . ALA A 1 97 ? 0.037 1.339 -23.313 1.00 92.69 97 ALA A O 1
ATOM 754 N N . MET A 1 98 ? 0.471 3.474 -22.764 1.00 94.56 98 MET A N 1
ATOM 755 C CA . MET A 1 98 ? 1.256 3.772 -23.965 1.00 94.56 98 MET A CA 1
ATOM 756 C C . MET A 1 98 ? 2.510 2.896 -24.040 1.00 94.56 98 MET A C 1
ATOM 758 O O . MET A 1 98 ? 2.733 2.259 -25.065 1.00 94.56 98 MET A O 1
ATOM 762 N N . ALA A 1 99 ? 3.260 2.772 -22.941 1.00 92.81 99 ALA A N 1
ATOM 763 C CA . ALA A 1 99 ? 4.445 1.916 -22.879 1.00 92.81 99 ALA A CA 1
ATOM 764 C C . ALA A 1 99 ? 4.113 0.435 -23.149 1.00 92.81 99 ALA A C 1
ATOM 766 O O . ALA A 1 99 ? 4.830 -0.241 -23.885 1.00 92.81 99 ALA A O 1
ATOM 767 N N . ALA A 1 100 ? 2.995 -0.062 -22.608 1.00 94.75 100 ALA A N 1
ATOM 768 C CA . ALA A 1 100 ? 2.513 -1.418 -22.875 1.00 94.75 100 ALA A CA 1
ATOM 769 C C . ALA A 1 100 ? 2.221 -1.651 -24.361 1.00 94.75 100 ALA A C 1
ATOM 771 O O . ALA A 1 100 ? 2.578 -2.691 -24.914 1.00 94.75 100 ALA A O 1
ATOM 772 N N . VAL A 1 101 ? 1.555 -0.683 -25.000 1.00 95.62 101 VAL A N 1
ATOM 773 C CA . VAL A 1 101 ? 1.188 -0.745 -26.419 1.00 95.62 101 VAL A CA 1
ATOM 774 C C . VAL A 1 101 ? 2.433 -0.714 -27.299 1.00 95.62 101 VAL A C 1
ATOM 776 O O . VAL A 1 101 ? 2.545 -1.544 -28.196 1.00 95.62 101 VAL A O 1
ATOM 779 N N . GLU A 1 102 ? 3.387 0.174 -27.024 1.00 96.06 102 GLU A N 1
ATOM 780 C CA . GLU A 1 102 ? 4.655 0.252 -27.762 1.00 96.06 102 GLU A CA 1
ATOM 781 C C . GLU A 1 102 ? 5.456 -1.054 -27.652 1.00 96.06 102 GLU A C 1
ATOM 783 O O . GLU A 1 102 ? 5.949 -1.582 -28.653 1.00 96.06 102 GLU A O 1
ATOM 788 N N . ALA A 1 103 ? 5.536 -1.629 -26.449 1.00 96.31 103 ALA A N 1
ATOM 789 C CA . ALA A 1 103 ? 6.204 -2.906 -26.222 1.00 96.31 103 ALA A CA 1
ATOM 790 C C . ALA A 1 103 ? 5.496 -4.072 -26.932 1.00 96.31 103 ALA A C 1
ATOM 792 O O . ALA A 1 103 ? 6.159 -4.926 -27.525 1.00 96.31 103 ALA A O 1
ATOM 793 N N . ALA A 1 104 ? 4.160 -4.093 -26.924 1.00 97.00 104 ALA A N 1
ATOM 794 C CA . ALA A 1 104 ? 3.376 -5.082 -27.656 1.00 97.00 104 ALA A CA 1
ATOM 795 C C . ALA A 1 104 ? 3.583 -4.967 -29.175 1.00 97.00 104 ALA A C 1
ATOM 797 O O . ALA A 1 104 ? 3.790 -5.980 -29.840 1.00 97.00 104 ALA A O 1
ATOM 798 N N . GLN A 1 105 ? 3.578 -3.748 -29.721 1.00 96.81 105 GLN A N 1
ATOM 799 C CA . GLN A 1 105 ? 3.813 -3.488 -31.146 1.00 96.81 105 GLN A CA 1
ATOM 800 C C . GLN A 1 105 ? 5.213 -3.928 -31.573 1.00 96.81 105 GLN A C 1
ATOM 802 O O . GLN A 1 105 ? 5.347 -4.683 -32.534 1.00 96.81 105 GLN A O 1
ATOM 807 N N . THR A 1 106 ? 6.233 -3.554 -30.798 1.00 97.75 106 THR A N 1
ATOM 808 C CA . THR A 1 106 ? 7.623 -3.976 -31.027 1.00 97.75 106 THR A CA 1
ATOM 809 C C . THR A 1 106 ? 7.745 -5.502 -31.055 1.00 97.75 106 THR A C 1
ATOM 811 O O . THR A 1 106 ? 8.453 -6.060 -31.891 1.00 97.75 106 THR A O 1
ATOM 814 N N . HIS A 1 107 ? 7.036 -6.203 -30.164 1.00 97.75 107 HIS A N 1
ATOM 815 C CA . HIS A 1 107 ? 7.006 -7.664 -30.163 1.00 97.75 107 HIS A CA 1
ATOM 816 C C . HIS A 1 107 ? 6.328 -8.239 -31.416 1.00 97.75 107 HIS A C 1
ATOM 818 O O . HIS A 1 107 ? 6.850 -9.173 -32.024 1.00 97.75 107 HIS A O 1
ATOM 824 N N . ILE A 1 108 ? 5.171 -7.691 -31.808 1.00 97.94 108 ILE A N 1
ATOM 825 C CA . ILE A 1 108 ? 4.393 -8.142 -32.975 1.00 97.94 108 ILE A CA 1
ATOM 826 C C . ILE A 1 108 ? 5.222 -8.051 -34.260 1.00 97.94 108 ILE A C 1
ATOM 828 O O . ILE A 1 108 ? 5.173 -8.971 -35.071 1.00 97.94 108 ILE A O 1
ATOM 832 N N . GLU A 1 109 ? 6.023 -6.999 -34.433 1.00 97.25 109 GLU A N 1
ATOM 833 C CA . GLU A 1 109 ? 6.888 -6.832 -35.611 1.00 97.25 109 GLU A CA 1
ATOM 834 C C . GLU A 1 109 ? 7.922 -7.962 -35.776 1.00 97.25 109 GLU A C 1
ATOM 836 O O . GLU A 1 109 ? 8.326 -8.269 -36.899 1.00 97.25 109 GLU A O 1
ATOM 841 N N . GLY A 1 110 ? 8.337 -8.601 -34.676 1.00 96.69 110 GLY A N 1
ATOM 842 C CA . GLY A 1 110 ? 9.341 -9.669 -34.660 1.00 96.69 110 GLY A CA 1
ATOM 843 C C . GLY A 1 110 ? 8.799 -11.082 -34.418 1.00 96.69 110 GLY A C 1
ATOM 844 O O . GLY A 1 110 ? 9.585 -12.030 -34.392 1.00 96.69 110 GLY A O 1
ATOM 845 N N . CYS A 1 111 ? 7.491 -11.251 -34.218 1.00 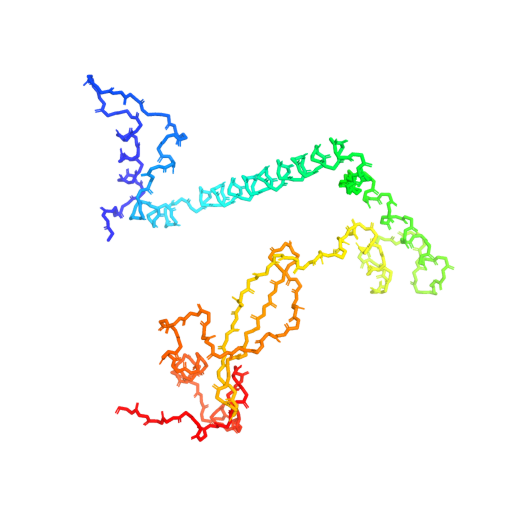97.88 111 CYS A N 1
ATOM 846 C CA . CYS A 1 111 ? 6.888 -12.517 -33.801 1.00 97.88 111 CYS A CA 1
ATOM 847 C C . CYS A 1 111 ? 6.004 -13.113 -34.905 1.00 97.88 111 CYS A C 1
ATOM 849 O O . CYS A 1 111 ? 5.088 -12.463 -35.393 1.00 97.88 111 CYS A O 1
ATOM 851 N N . ALA A 1 112 ? 6.228 -14.382 -35.260 1.00 97.56 112 ALA A N 1
ATOM 852 C CA . ALA A 1 112 ? 5.415 -15.073 -36.267 1.00 97.56 112 ALA A CA 1
ATOM 853 C C . ALA A 1 112 ? 4.007 -15.462 -35.768 1.00 97.56 112 ALA A C 1
ATOM 855 O O . ALA A 1 112 ? 3.105 -15.669 -36.580 1.00 97.56 112 ALA A O 1
ATOM 856 N N . ASP A 1 113 ? 3.823 -15.567 -34.447 1.00 97.44 113 ASP A N 1
ATOM 857 C CA . ASP A 1 113 ? 2.579 -16.042 -33.827 1.00 97.44 113 ASP A CA 1
ATOM 858 C C . ASP A 1 113 ? 1.611 -14.906 -33.462 1.00 97.44 113 ASP A C 1
ATOM 860 O O . ASP A 1 113 ? 0.407 -15.134 -33.333 1.00 97.44 113 ASP A O 1
ATOM 864 N N . CYS A 1 114 ? 2.118 -13.680 -33.305 1.00 97.94 114 CYS A N 1
ATOM 865 C CA . CYS A 1 114 ? 1.314 -12.520 -32.928 1.00 97.94 114 CYS A CA 1
ATOM 866 C C . CYS A 1 114 ? 0.861 -11.726 -34.162 1.00 97.94 114 CYS A C 1
ATOM 868 O O . CYS A 1 114 ? 1.580 -11.631 -35.154 1.00 97.94 114 CYS A O 1
ATOM 870 N N . ARG A 1 115 ? -0.330 -11.117 -34.099 1.00 97.19 115 ARG A N 1
ATOM 871 C CA . ARG A 1 115 ? -0.872 -10.263 -35.171 1.00 97.19 115 ARG A CA 1
ATOM 872 C C . ARG A 1 115 ? -1.218 -8.864 -34.654 1.00 97.19 115 ARG A C 1
ATOM 874 O O . ARG A 1 115 ? -1.559 -8.740 -33.479 1.00 97.19 115 ARG A O 1
ATOM 881 N N . PRO A 1 116 ? -1.196 -7.827 -35.513 1.00 95.06 116 PRO A N 1
ATOM 882 C CA . PRO A 1 116 ? -1.483 -6.447 -35.105 1.00 95.06 116 PRO A CA 1
ATOM 883 C C . PRO A 1 116 ? -2.871 -6.208 -34.493 1.00 95.06 116 PRO A C 1
ATOM 885 O O . PRO A 1 116 ? -3.051 -5.241 -33.762 1.00 95.06 116 PRO A O 1
ATOM 888 N N . ASP A 1 117 ? -3.857 -7.050 -34.803 1.00 95.38 117 ASP A N 1
ATOM 889 C CA . ASP A 1 117 ? -5.236 -6.946 -34.316 1.00 95.38 117 ASP A CA 1
ATOM 890 C C . ASP A 1 117 ? -5.492 -7.702 -33.001 1.00 95.38 117 ASP A C 1
ATOM 892 O O . ASP A 1 117 ? -6.584 -7.595 -32.438 1.00 95.38 117 ASP A O 1
ATOM 896 N N . MET A 1 118 ? -4.498 -8.438 -32.492 1.00 96.38 118 MET A N 1
ATOM 897 C CA . MET A 1 118 ? -4.619 -9.186 -31.242 1.00 96.38 118 MET A CA 1
ATOM 898 C C . MET A 1 118 ? -4.674 -8.266 -30.026 1.00 96.38 118 MET A C 1
ATOM 900 O O . MET A 1 118 ? -3.929 -7.293 -29.893 1.00 96.38 118 MET A O 1
ATOM 904 N N . ARG A 1 119 ? -5.525 -8.633 -29.072 1.00 95.50 119 ARG A N 1
ATOM 905 C CA . ARG A 1 119 ? -5.529 -8.062 -27.723 1.00 95.50 119 ARG A CA 1
ATOM 906 C C . ARG A 1 119 ? -4.420 -8.694 -26.891 1.00 95.50 119 ARG A C 1
ATOM 908 O O . ARG A 1 119 ? -4.002 -9.817 -27.152 1.00 95.50 119 ARG A O 1
ATOM 915 N N . LEU A 1 120 ? -4.009 -8.019 -25.817 1.00 94.31 120 LEU A N 1
ATOM 916 C CA . LEU A 1 120 ? -2.953 -8.514 -24.927 1.00 94.31 120 LEU A CA 1
ATOM 917 C C . LEU A 1 120 ? -3.139 -9.993 -24.499 1.00 94.31 120 LEU A C 1
ATOM 919 O O . LEU A 1 120 ? -2.187 -10.750 -24.654 1.00 94.31 120 LEU A O 1
ATOM 923 N N . PRO A 1 121 ? -4.326 -10.471 -24.060 1.00 96.88 121 PRO A N 1
ATOM 924 C CA . PRO A 1 121 ? -4.503 -11.880 -23.678 1.00 96.88 121 PRO A CA 1
ATOM 925 C C . PRO A 1 121 ? -4.410 -12.885 -24.839 1.00 96.88 121 PRO A C 1
ATOM 927 O O . PRO A 1 121 ? -4.295 -14.083 -24.598 1.00 96.88 121 PRO A O 1
ATOM 930 N N . GLU A 1 122 ? -4.510 -12.411 -26.081 1.00 97.50 122 GLU A N 1
ATOM 931 C CA . GLU A 1 122 ? -4.460 -13.218 -27.306 1.00 97.50 122 GLU A CA 1
ATOM 932 C C . GLU A 1 122 ? -3.034 -13.313 -27.868 1.00 97.50 122 GLU A C 1
ATOM 934 O O . GLU A 1 122 ? -2.748 -14.214 -28.655 1.00 97.50 122 GLU A O 1
ATOM 939 N N . MET A 1 123 ? -2.133 -12.414 -27.449 1.00 98.12 123 MET A N 1
ATOM 940 C CA . MET A 1 123 ? -0.709 -12.493 -27.773 1.00 98.12 123 MET A CA 1
ATOM 941 C C . MET A 1 123 ? -0.083 -13.758 -27.179 1.00 98.12 123 MET A C 1
ATOM 943 O O . MET A 1 123 ? -0.564 -14.306 -26.183 1.00 98.12 123 MET A O 1
ATOM 947 N N . CYS A 1 124 ? 1.047 -14.192 -27.735 1.00 98.06 124 CYS A N 1
ATOM 948 C CA . CYS A 1 124 ? 1.819 -15.276 -27.140 1.00 98.06 124 CYS A CA 1
ATOM 949 C C . CYS A 1 124 ? 2.342 -14.887 -25.733 1.00 98.06 124 CYS A C 1
ATOM 951 O O . CYS A 1 124 ? 2.451 -13.696 -25.413 1.00 98.06 124 CYS A O 1
ATOM 953 N N . PRO A 1 125 ? 2.710 -15.863 -24.878 1.00 97.62 125 PRO A N 1
ATOM 954 C CA . PRO A 1 125 ? 3.182 -15.584 -23.519 1.00 97.62 125 PRO A CA 1
ATOM 955 C C . PRO A 1 125 ? 4.378 -14.627 -23.444 1.00 97.62 125 PRO A C 1
ATOM 957 O O . PRO A 1 125 ? 4.541 -13.933 -22.445 1.00 97.62 125 PRO A O 1
ATOM 960 N N . ASP A 1 126 ? 5.232 -14.592 -24.465 1.00 96.81 126 ASP A N 1
ATOM 961 C CA . ASP A 1 126 ? 6.413 -13.723 -24.500 1.00 96.81 126 ASP A CA 1
ATOM 962 C C . ASP A 1 126 ? 6.017 -12.267 -24.759 1.00 96.81 126 ASP A C 1
ATOM 964 O O . ASP A 1 126 ? 6.455 -11.378 -24.027 1.00 96.81 126 ASP A O 1
ATOM 968 N N . GLY A 1 127 ? 5.111 -12.036 -25.713 1.00 97.12 127 GLY A N 1
ATOM 969 C CA . GLY A 1 127 ? 4.530 -10.719 -25.969 1.00 97.12 127 GLY A CA 1
ATOM 970 C C . GLY A 1 127 ? 3.736 -10.191 -24.777 1.00 97.12 127 GLY A C 1
ATOM 971 O O . GLY A 1 127 ? 3.875 -9.023 -24.417 1.00 97.12 127 GLY A O 1
ATOM 972 N N . GLN A 1 128 ? 2.986 -11.064 -24.091 1.00 97.00 128 GLN A N 1
ATOM 973 C CA . GLN A 1 128 ? 2.307 -10.713 -22.840 1.00 97.00 128 GLN A CA 1
ATOM 974 C C . GLN A 1 128 ? 3.295 -10.255 -21.766 1.00 97.00 128 GLN A C 1
ATOM 976 O O . GLN A 1 128 ? 3.095 -9.204 -21.158 1.00 97.00 128 GLN A O 1
ATOM 981 N N . ARG A 1 129 ? 4.383 -11.008 -21.549 1.00 94.00 129 ARG A N 1
ATOM 982 C CA . ARG A 1 129 ? 5.418 -10.631 -20.575 1.00 94.00 129 ARG A CA 1
ATOM 983 C C . ARG A 1 129 ? 6.082 -9.308 -20.937 1.00 94.00 129 ARG A C 1
ATOM 985 O O . ARG A 1 129 ? 6.261 -8.483 -20.051 1.00 94.00 129 ARG A O 1
ATOM 992 N N . GLN A 1 130 ? 6.423 -9.092 -22.205 1.00 94.44 130 GLN A N 1
ATOM 993 C CA . GLN A 1 130 ? 7.094 -7.870 -22.649 1.00 94.44 130 GLN A CA 1
ATOM 994 C C . GLN A 1 130 ? 6.206 -6.628 -22.488 1.00 94.44 130 GLN A C 1
ATOM 996 O O . GLN A 1 130 ? 6.668 -5.606 -21.988 1.00 94.44 130 GLN A O 1
ATOM 1001 N N . ALA A 1 131 ? 4.924 -6.723 -22.847 1.00 94.94 131 ALA A N 1
ATOM 1002 C CA . ALA A 1 131 ? 3.974 -5.628 -22.675 1.00 94.94 131 ALA A CA 1
ATOM 1003 C C . ALA A 1 131 ? 3.684 -5.331 -21.193 1.00 94.94 131 ALA A C 1
ATOM 1005 O O . ALA A 1 131 ? 3.660 -4.169 -20.795 1.00 94.94 131 ALA A O 1
ATOM 1006 N N . LEU A 1 132 ? 3.517 -6.364 -20.356 1.00 92.62 132 LEU A N 1
ATOM 1007 C CA . LEU A 1 132 ? 3.330 -6.188 -18.911 1.00 92.62 132 LEU A CA 1
ATOM 1008 C C . LEU A 1 132 ? 4.578 -5.603 -18.239 1.00 92.62 132 LEU A C 1
ATOM 1010 O O . LEU A 1 132 ? 4.448 -4.706 -17.415 1.00 92.62 132 LEU A O 1
ATOM 1014 N N . ALA A 1 133 ? 5.776 -6.028 -18.642 1.00 89.25 133 ALA A N 1
ATOM 1015 C CA . ALA A 1 133 ? 7.031 -5.458 -18.152 1.00 89.25 133 ALA A CA 1
ATOM 1016 C C . ALA A 1 133 ? 7.229 -3.986 -18.557 1.00 89.25 133 ALA A C 1
ATOM 1018 O O . ALA A 1 133 ? 8.011 -3.291 -17.931 1.00 89.25 133 ALA A O 1
ATOM 1019 N N . ALA A 1 134 ? 6.541 -3.493 -19.592 1.00 90.50 134 ALA A N 1
ATOM 1020 C CA . ALA A 1 134 ? 6.592 -2.082 -19.979 1.00 90.50 134 ALA A CA 1
ATOM 1021 C C . ALA A 1 134 ? 5.590 -1.199 -19.209 1.00 90.50 134 ALA A C 1
ATOM 1023 O O . ALA A 1 134 ? 5.809 0.009 -19.061 1.00 90.50 134 ALA A O 1
ATOM 1024 N N . VAL A 1 135 ? 4.494 -1.795 -18.715 1.00 88.00 135 VAL A N 1
ATOM 1025 C CA . VAL A 1 135 ? 3.587 -1.178 -17.723 1.00 88.00 135 VAL A CA 1
ATOM 1026 C C . VAL A 1 135 ? 4.303 -1.058 -16.390 1.00 88.00 135 VAL A C 1
ATOM 1028 O O . VAL A 1 135 ? 4.193 -0.036 -15.707 1.00 88.00 135 VAL A O 1
ATOM 1031 N N . ASP A 1 136 ? 5.006 -2.130 -16.041 1.00 73.50 136 ASP A N 1
ATOM 1032 C CA . ASP A 1 136 ? 5.774 -2.237 -14.826 1.00 73.50 136 ASP A CA 1
ATOM 1033 C C . ASP A 1 136 ? 7.093 -1.482 -15.020 1.00 73.50 136 ASP A C 1
ATOM 1035 O O . ASP A 1 136 ? 8.132 -2.051 -15.329 1.00 73.50 136 ASP A O 1
ATOM 1039 N N . ASP A 1 137 ? 7.083 -0.179 -14.726 1.00 63.78 137 ASP A N 1
ATOM 1040 C CA . ASP A 1 137 ? 8.293 0.535 -14.283 1.00 63.78 137 ASP A CA 1
ATOM 1041 C C . ASP A 1 137 ? 8.747 0.018 -12.907 1.00 63.78 137 ASP A C 1
ATOM 1043 O O . ASP A 1 137 ? 9.195 0.798 -12.056 1.00 63.78 137 ASP A O 1
ATOM 1047 N N . GLY A 1 138 ? 8.568 -1.284 -12.658 1.00 52.84 138 GLY A N 1
ATOM 1048 C CA . GLY A 1 138 ? 8.961 -1.964 -11.452 1.00 52.84 138 GLY A CA 1
ATOM 1049 C C . GLY A 1 138 ? 10.375 -1.494 -11.176 1.00 52.84 138 GLY A C 1
ATOM 1050 O O . GLY A 1 138 ? 11.253 -1.667 -12.031 1.00 52.84 138 GLY A O 1
ATOM 1051 N N . PRO A 1 139 ? 10.608 -0.777 -10.065 1.00 50.62 139 PRO A N 1
ATOM 1052 C CA . PRO A 1 139 ? 11.967 -0.436 -9.734 1.00 50.62 139 PRO A CA 1
ATOM 1053 C C . PRO A 1 139 ? 12.724 -1.769 -9.724 1.00 50.62 139 PRO A C 1
ATOM 1055 O O . PRO A 1 139 ? 12.174 -2.791 -9.307 1.00 50.62 139 PRO A O 1
ATOM 1058 N N . GLU A 1 140 ? 14.004 -1.772 -10.088 1.00 54.25 140 GLU A N 1
ATOM 1059 C CA . GLU A 1 140 ? 14.894 -2.555 -9.240 1.00 54.25 140 GLU A CA 1
ATOM 1060 C C . GLU A 1 140 ? 14.566 -2.061 -7.822 1.00 54.25 140 GLU A C 1
ATOM 1062 O O . GLU A 1 140 ? 14.975 -0.952 -7.460 1.00 54.25 140 GLU A O 1
ATOM 1067 N N . CYS A 1 141 ? 13.674 -2.760 -7.089 1.00 66.56 141 CYS A N 1
ATOM 1068 C CA . CYS A 1 141 ? 13.408 -2.452 -5.690 1.00 66.56 141 CYS A CA 1
ATOM 1069 C C . CYS A 1 141 ? 14.817 -2.392 -5.124 1.00 66.56 141 CYS A C 1
ATOM 1071 O O . CYS A 1 141 ? 15.580 -3.344 -5.275 1.00 66.56 141 CYS A O 1
ATOM 1073 N N . ALA A 1 142 ? 15.207 -1.268 -4.517 1.00 72.12 142 ALA A N 1
ATOM 1074 C CA . ALA A 1 142 ? 16.556 -1.147 -3.964 1.00 72.12 142 ALA A CA 1
ATOM 1075 C C . ALA A 1 142 ? 16.831 -2.242 -2.909 1.00 72.12 142 ALA A C 1
ATOM 1077 O O . ALA A 1 142 ? 17.949 -2.365 -2.416 1.00 72.12 142 ALA A O 1
ATOM 1078 N N . HIS A 1 143 ? 15.793 -3.015 -2.545 1.00 76.12 143 HIS A N 1
ATOM 1079 C CA . HIS A 1 143 ? 15.802 -4.116 -1.599 1.00 76.12 143 HIS A CA 1
ATOM 1080 C C . HIS A 1 143 ? 16.321 -3.647 -0.231 1.00 76.12 143 HIS A C 1
ATOM 1082 O O . HIS A 1 143 ? 16.849 -4.432 0.557 1.00 76.12 143 HIS A O 1
ATOM 1088 N N . ALA A 1 144 ? 16.151 -2.345 0.046 1.00 78.44 144 ALA A N 1
ATOM 1089 C CA . ALA A 1 144 ? 16.607 -1.678 1.256 1.00 78.44 144 ALA A CA 1
ATOM 1090 C C . ALA A 1 144 ? 15.723 -2.039 2.457 1.00 78.44 144 ALA A C 1
ATOM 1092 O O . ALA A 1 144 ? 16.237 -2.212 3.561 1.00 78.44 144 ALA A O 1
ATOM 1093 N N . SER A 1 145 ? 14.418 -2.218 2.224 1.00 83.12 145 SER A N 1
ATOM 1094 C CA . SER A 1 145 ? 13.464 -2.725 3.207 1.00 83.12 145 SER A CA 1
ATOM 1095 C C . SER A 1 145 ? 13.102 -4.177 2.899 1.00 83.12 145 SER A C 1
ATOM 1097 O O . SER A 1 145 ? 12.728 -4.525 1.775 1.00 83.12 145 SER A O 1
ATOM 1099 N N . TRP A 1 146 ? 13.222 -5.050 3.895 1.00 93.12 146 TRP A N 1
ATOM 1100 C CA . TRP A 1 146 ? 12.882 -6.462 3.769 1.00 93.12 146 TRP A CA 1
ATOM 1101 C C . TRP A 1 146 ? 12.303 -7.003 5.067 1.00 93.12 146 TRP A C 1
ATOM 1103 O O . TRP A 1 146 ? 12.636 -6.548 6.160 1.00 93.12 146 TRP A O 1
ATOM 1113 N N . GLU A 1 147 ? 11.476 -8.031 4.938 1.00 93.75 147 GLU A N 1
ATOM 1114 C CA 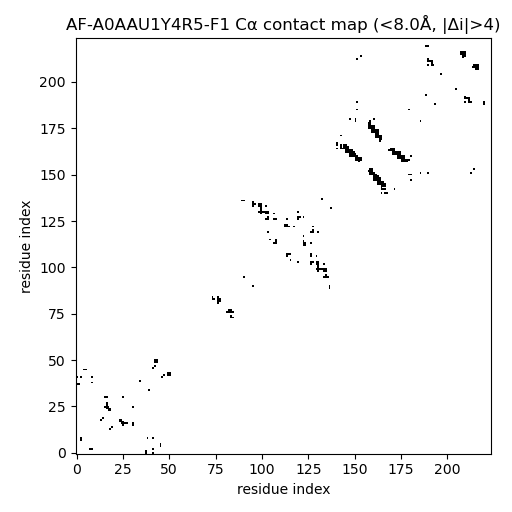. GLU A 1 147 ? 10.915 -8.765 6.068 1.00 93.75 147 GLU A CA 1
ATOM 1115 C C . GLU A 1 147 ? 11.317 -10.239 6.017 1.00 93.75 147 GLU A C 1
ATOM 1117 O O . GLU A 1 147 ? 11.484 -10.818 4.938 1.00 93.75 147 GLU A O 1
ATOM 1122 N N . VAL A 1 148 ? 11.488 -10.860 7.189 1.00 94.94 148 VAL A N 1
ATOM 1123 C CA . VAL A 1 148 ? 11.711 -12.308 7.292 1.00 94.94 148 VAL A CA 1
ATOM 1124 C C . VAL A 1 148 ? 10.370 -13.005 7.102 1.00 94.94 148 VAL A C 1
ATOM 1126 O O . VAL A 1 148 ? 9.422 -12.747 7.834 1.00 94.94 148 VAL A O 1
ATOM 1129 N N . THR A 1 149 ? 10.288 -13.921 6.142 1.00 92.75 149 THR A N 1
ATOM 1130 C CA . THR A 1 149 ? 9.067 -14.692 5.858 1.00 92.75 149 THR A CA 1
ATOM 1131 C C . THR A 1 149 ? 9.084 -16.060 6.527 1.00 92.75 149 THR A C 1
ATOM 1133 O O . THR A 1 149 ? 8.041 -16.625 6.846 1.00 92.75 149 THR A O 1
ATOM 1136 N N . SER A 1 150 ? 10.275 -16.620 6.732 1.00 90.56 150 SER A N 1
ATOM 1137 C CA . SER A 1 150 ? 10.475 -17.880 7.442 1.00 90.56 150 SER A CA 1
ATOM 1138 C C . SER A 1 150 ? 11.917 -18.002 7.900 1.00 90.56 150 SER A C 1
ATOM 1140 O O . SER A 1 150 ? 12.824 -17.562 7.193 1.00 90.56 150 SER A O 1
ATOM 1142 N N . GLU A 1 151 ? 12.149 -18.691 9.008 1.00 93.62 151 GLU A N 1
ATOM 1143 C CA . GLU A 1 151 ? 13.497 -19.040 9.439 1.00 93.62 151 GLU A CA 1
ATOM 1144 C C . GLU A 1 151 ? 13.587 -20.486 9.919 1.00 93.62 151 GLU A C 1
ATOM 1146 O O . GLU A 1 151 ? 12.606 -21.069 10.378 1.00 93.62 151 GLU A O 1
ATOM 1151 N N . TYR A 1 152 ? 14.764 -21.087 9.768 1.00 86.94 152 TYR A N 1
ATOM 1152 C CA . TYR A 1 152 ? 15.050 -22.432 10.258 1.00 86.94 152 TYR A CA 1
ATOM 1153 C C . TYR A 1 152 ? 16.525 -22.572 10.627 1.00 86.94 152 TYR A C 1
ATOM 1155 O O . TYR A 1 152 ? 17.393 -21.880 10.091 1.00 86.94 152 TYR A O 1
ATOM 1163 N N . ARG A 1 153 ? 16.829 -23.506 11.530 1.00 90.50 153 ARG A N 1
ATOM 1164 C CA . ARG A 1 153 ? 18.209 -23.823 11.904 1.00 90.50 153 ARG A CA 1
ATOM 1165 C C . ARG A 1 153 ? 18.816 -24.788 10.887 1.00 90.50 153 ARG A C 1
ATOM 1167 O O . ARG A 1 153 ? 18.181 -25.772 10.523 1.00 90.50 153 ARG A O 1
ATOM 1174 N N . ASN A 1 154 ? 20.029 -24.533 10.403 1.00 87.94 154 ASN A N 1
ATOM 1175 C CA . ASN A 1 154 ? 20.734 -25.427 9.476 1.00 87.94 154 ASN A CA 1
ATOM 1176 C C . ASN A 1 154 ? 21.637 -26.440 10.211 1.00 87.94 154 ASN A C 1
ATOM 1178 O O . ASN A 1 154 ? 21.806 -26.377 11.428 1.00 87.94 154 ASN A O 1
ATOM 1182 N N . ALA A 1 155 ? 22.273 -27.356 9.468 1.00 83.19 155 ALA A N 1
ATOM 1183 C CA . ALA A 1 155 ? 23.163 -28.386 10.027 1.00 83.19 155 ALA A CA 1
ATOM 1184 C C . ALA A 1 155 ? 24.384 -27.828 10.789 1.00 83.19 155 ALA A C 1
ATOM 1186 O O . ALA A 1 155 ? 24.974 -28.521 11.612 1.00 83.19 155 ALA A O 1
ATOM 1187 N N . ARG A 1 156 ? 24.760 -26.564 10.547 1.00 90.25 156 ARG A N 1
ATOM 1188 C CA . ARG A 1 156 ? 25.840 -25.860 11.259 1.00 90.25 156 ARG A CA 1
ATOM 1189 C C . ARG A 1 156 ? 25.329 -25.064 12.463 1.00 90.25 156 ARG A C 1
ATOM 1191 O O . ARG A 1 156 ? 26.037 -24.185 12.945 1.00 90.25 156 ARG A O 1
ATOM 1198 N N . GLN A 1 157 ? 24.104 -25.336 12.914 1.00 88.81 157 GLN A N 1
ATOM 1199 C CA . GLN A 1 157 ? 23.451 -24.675 14.043 1.00 88.81 157 GLN A CA 1
ATOM 1200 C C . GLN A 1 157 ? 23.255 -23.154 13.868 1.00 88.81 157 GLN A C 1
ATOM 1202 O O . GLN A 1 157 ? 23.040 -22.462 14.863 1.00 88.81 157 GLN A O 1
ATOM 1207 N N . ARG A 1 158 ? 23.279 -22.636 12.626 1.00 92.44 158 ARG A N 1
ATOM 1208 C CA . ARG A 1 158 ? 22.988 -21.225 12.291 1.00 92.44 158 ARG A CA 1
ATOM 1209 C C . ARG A 1 158 ? 21.558 -21.058 11.775 1.00 92.44 158 ARG A C 1
ATOM 1211 O O . ARG A 1 158 ? 21.018 -21.994 11.183 1.00 92.44 158 ARG A O 1
ATOM 1218 N N . TRP A 1 159 ? 20.975 -19.878 11.953 1.00 92.00 159 TRP A N 1
ATOM 1219 C CA . TRP A 1 159 ? 19.633 -19.540 11.478 1.00 92.00 159 TRP A CA 1
ATOM 1220 C C . TRP A 1 159 ? 19.680 -19.049 10.036 1.00 92.00 159 TRP A C 1
ATOM 1222 O O . TRP A 1 159 ? 20.407 -18.111 9.727 1.00 92.00 159 TRP A O 1
ATOM 1232 N N . VAL A 1 160 ? 18.922 -19.693 9.152 1.00 94.12 160 VAL A N 1
ATOM 1233 C CA . VAL A 1 160 ? 18.715 -19.254 7.769 1.00 94.12 160 VAL A CA 1
ATOM 1234 C C . VAL A 1 160 ? 17.381 -18.524 7.711 1.00 94.12 160 VAL A C 1
ATOM 1236 O O . VAL A 1 160 ? 16.338 -19.139 7.924 1.00 94.12 160 VAL A O 1
ATOM 1239 N N . LYS A 1 161 ? 17.423 -17.225 7.421 1.00 94.31 161 LYS A N 1
ATOM 1240 C CA . LYS A 1 161 ? 16.278 -16.313 7.359 1.00 94.31 161 LYS A CA 1
ATOM 1241 C C . LYS A 1 161 ? 15.922 -16.079 5.893 1.00 94.31 161 LYS A C 1
ATOM 1243 O O . LYS A 1 161 ? 16.650 -15.398 5.172 1.00 94.31 161 LYS A O 1
ATOM 1248 N N . SER A 1 162 ? 14.825 -16.679 5.442 1.00 94.12 162 SER A N 1
ATOM 1249 C CA . SER A 1 162 ? 14.241 -16.354 4.136 1.00 94.12 162 SER A CA 1
ATOM 1250 C C . SER A 1 162 ? 13.554 -15.005 4.249 1.00 94.12 162 SER A C 1
ATOM 1252 O O . SER A 1 162 ? 12.849 -14.760 5.230 1.00 94.12 162 SER A O 1
ATOM 1254 N N . ARG A 1 163 ? 13.775 -14.134 3.271 1.00 95.38 163 ARG A N 1
ATOM 1255 C CA . ARG A 1 163 ? 13.291 -12.758 3.305 1.00 95.38 163 ARG A CA 1
ATOM 1256 C C . ARG A 1 163 ? 12.750 -12.340 1.942 1.00 95.38 163 ARG A C 1
ATOM 1258 O O . ARG A 1 163 ? 13.134 -12.917 0.922 1.00 95.38 163 ARG A O 1
ATOM 1265 N N . ARG A 1 164 ? 11.867 -11.348 1.938 1.00 93.88 164 ARG A N 1
ATOM 1266 C CA . ARG A 1 164 ? 11.355 -10.707 0.721 1.00 93.88 164 ARG A CA 1
ATOM 1267 C C . ARG A 1 164 ? 11.440 -9.190 0.840 1.00 93.88 164 ARG A C 1
ATOM 1269 O O . ARG A 1 164 ? 11.391 -8.686 1.964 1.00 93.88 164 ARG A O 1
ATOM 1276 N N . CYS A 1 165 ? 11.589 -8.478 -0.279 1.00 90.12 165 CYS A N 1
ATOM 1277 C CA . CYS A 1 165 ? 11.491 -7.014 -0.275 1.00 90.12 165 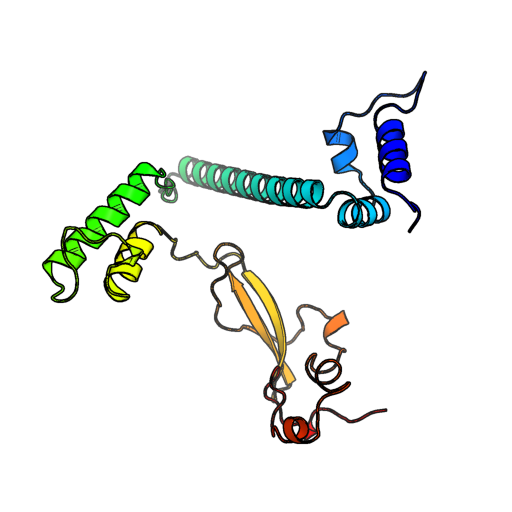CYS A CA 1
ATOM 1278 C C . CYS A 1 165 ? 10.096 -6.624 0.214 1.00 90.12 165 CYS A C 1
ATOM 1280 O O . CYS A 1 165 ? 9.096 -7.163 -0.260 1.00 90.12 165 CYS A O 1
ATOM 1282 N N . ALA A 1 166 ? 10.040 -5.728 1.198 1.00 83.12 166 ALA A N 1
ATOM 1283 C CA . ALA A 1 166 ? 8.774 -5.273 1.764 1.00 83.12 166 ALA A CA 1
ATOM 1284 C C . ALA A 1 166 ? 7.970 -4.453 0.741 1.00 83.12 166 ALA A C 1
ATOM 1286 O O . ALA A 1 166 ? 6.746 -4.437 0.790 1.00 83.12 166 ALA A O 1
ATOM 1287 N N . ASP A 1 167 ? 8.665 -3.831 -0.216 1.00 76.38 167 ASP A N 1
ATOM 1288 C CA . ASP A 1 167 ? 8.063 -2.934 -1.198 1.00 76.38 167 ASP A CA 1
ATOM 1289 C C . ASP A 1 167 ? 7.518 -3.672 -2.437 1.00 76.38 167 ASP A C 1
ATOM 1291 O O . ASP A 1 167 ? 6.431 -3.350 -2.909 1.00 76.38 167 ASP A O 1
ATOM 1295 N N . CYS A 1 168 ? 8.241 -4.667 -2.972 1.00 79.50 168 CYS A N 1
ATOM 1296 C CA . CYS A 1 168 ? 7.856 -5.392 -4.196 1.00 79.50 168 CYS A CA 1
ATOM 1297 C C . CYS A 1 168 ? 7.502 -6.873 -3.978 1.00 79.50 168 CYS A C 1
ATOM 1299 O O . CYS A 1 168 ? 7.006 -7.529 -4.890 1.00 79.50 168 CYS A O 1
ATOM 1301 N N . GLY A 1 169 ? 7.763 -7.433 -2.793 1.00 81.31 169 GLY A N 1
ATOM 1302 C CA . GLY A 1 169 ? 7.510 -8.844 -2.490 1.00 81.31 169 GLY A CA 1
ATOM 1303 C C . GLY A 1 169 ? 8.495 -9.839 -3.119 1.00 81.31 169 GLY A C 1
ATOM 1304 O O . GLY A 1 169 ? 8.340 -11.042 -2.897 1.00 81.31 169 GLY A O 1
ATOM 1305 N N . GLU A 1 170 ? 9.508 -9.376 -3.860 1.00 82.81 170 GLU A N 1
ATOM 1306 C CA . GLU A 1 170 ? 10.526 -10.234 -4.474 1.00 82.81 170 GLU A CA 1
ATOM 1307 C C . GLU A 1 170 ? 11.330 -10.995 -3.412 1.00 82.81 170 GLU A C 1
ATOM 1309 O O . GLU A 1 170 ? 11.729 -10.440 -2.383 1.00 82.81 170 GLU A O 1
ATOM 1314 N N . HIS A 1 171 ? 11.569 -12.286 -3.656 1.00 88.69 171 HIS A N 1
ATOM 1315 C CA . HIS A 1 171 ? 12.394 -13.117 -2.785 1.00 88.69 171 HIS A CA 1
ATOM 1316 C C . HIS A 1 171 ? 13.863 -12.705 -2.877 1.00 88.69 171 HIS A C 1
ATOM 1318 O O . HIS A 1 171 ? 14.464 -12.769 -3.944 1.00 88.69 171 HIS A O 1
ATOM 1324 N N . LEU A 1 172 ? 14.466 -12.367 -1.737 1.00 90.00 172 LEU A N 1
ATOM 1325 C CA . LEU A 1 172 ? 15.883 -12.011 -1.679 1.00 90.00 172 LEU A CA 1
ATOM 1326 C C . LEU A 1 172 ? 16.722 -13.198 -1.213 1.00 90.00 172 LEU A C 1
ATOM 1328 O O . LEU A 1 172 ? 16.219 -14.157 -0.618 1.00 90.00 172 LEU A O 1
ATOM 1332 N N . GLU A 1 173 ? 18.034 -13.091 -1.419 1.00 93.31 173 GLU A N 1
ATOM 1333 C CA . GLU A 1 173 ? 18.981 -14.095 -0.947 1.00 93.31 173 GLU A CA 1
ATOM 1334 C C . GLU A 1 173 ? 18.837 -14.307 0.575 1.00 93.31 173 GLU A C 1
ATOM 1336 O O . GLU A 1 173 ? 18.889 -13.324 1.332 1.00 93.31 173 GLU A O 1
ATOM 1341 N N . PRO A 1 174 ? 18.642 -15.557 1.045 1.00 94.62 174 PRO A N 1
ATOM 1342 C CA . PRO A 1 174 ? 18.489 -15.849 2.463 1.00 94.62 174 PRO A CA 1
ATOM 1343 C C . PRO A 1 174 ? 19.704 -15.414 3.283 1.00 94.62 174 PRO A C 1
ATOM 1345 O O . PRO A 1 174 ? 20.848 -15.673 2.916 1.00 94.62 174 PRO A O 1
ATOM 1348 N N . LEU A 1 175 ? 19.456 -14.809 4.441 1.00 96.25 175 LEU A N 1
ATOM 1349 C CA . LEU A 1 175 ? 20.508 -14.354 5.347 1.00 96.25 175 LEU A CA 1
ATOM 1350 C C . LEU A 1 175 ? 20.836 -15.446 6.374 1.00 96.25 175 LEU A C 1
ATOM 1352 O O . LEU A 1 175 ? 19.930 -16.065 6.934 1.00 96.25 175 LEU A O 1
ATOM 1356 N N . VAL A 1 176 ? 22.124 -15.694 6.633 1.00 96.19 176 VAL A N 1
ATOM 1357 C CA . VAL A 1 176 ? 22.570 -16.675 7.639 1.00 96.19 176 VAL A CA 1
ATOM 1358 C C . VAL A 1 176 ? 23.125 -15.960 8.865 1.00 96.19 176 VAL A C 1
ATOM 1360 O O . VAL A 1 176 ? 24.135 -15.268 8.775 1.00 96.19 176 VAL A O 1
ATOM 1363 N N . ASP A 1 177 ? 22.510 -16.200 10.019 1.00 96.12 177 ASP A N 1
ATOM 1364 C CA . ASP A 1 177 ? 22.786 -15.490 11.267 1.00 96.12 177 ASP A CA 1
ATOM 1365 C C . ASP A 1 177 ? 22.993 -16.444 12.458 1.00 96.12 177 ASP A C 1
ATOM 1367 O O . ASP A 1 177 ? 22.720 -17.648 12.382 1.00 96.12 177 ASP A O 1
ATOM 1371 N N . ARG A 1 178 ? 23.508 -15.919 13.572 1.00 95.50 178 ARG A N 1
ATOM 1372 C CA . ARG A 1 178 ? 23.666 -16.647 14.838 1.00 95.50 178 ARG A CA 1
ATOM 1373 C C . ARG A 1 178 ? 22.385 -16.664 15.666 1.00 95.50 178 ARG A C 1
ATOM 1375 O O . ARG A 1 178 ? 22.153 -17.650 16.360 1.00 95.50 178 ARG A O 1
ATOM 1382 N N . GLU A 1 179 ? 21.563 -15.627 15.561 1.00 94.25 179 GLU A N 1
ATOM 1383 C CA . GLU A 1 179 ? 20.356 -15.446 16.372 1.00 94.25 179 GLU A CA 1
ATOM 1384 C C . GLU A 1 179 ? 19.081 -15.505 15.514 1.00 94.25 179 GLU A C 1
ATOM 1386 O O . GLU A 1 179 ? 19.101 -15.057 14.360 1.00 94.25 179 GLU A O 1
ATOM 1391 N N . PRO A 1 180 ? 17.974 -16.064 16.040 1.00 94.44 180 PRO A N 1
ATOM 1392 C CA . PRO A 1 180 ? 16.685 -16.058 15.354 1.00 94.44 180 PRO A CA 1
ATOM 1393 C C . PRO A 1 180 ? 16.113 -14.636 15.291 1.00 94.44 180 PRO A C 1
ATOM 1395 O O . PRO A 1 180 ? 16.382 -13.802 16.151 1.00 94.44 180 PRO A O 1
ATOM 1398 N N . HIS A 1 181 ? 15.315 -14.354 14.268 1.00 92.62 181 HIS A N 1
ATOM 1399 C CA . HIS A 1 181 ? 14.534 -13.126 14.168 1.00 92.62 181 HIS A CA 1
ATOM 1400 C C . HIS A 1 181 ? 13.319 -13.160 15.109 1.00 92.62 181 HIS A C 1
ATOM 1402 O O . HIS A 1 181 ? 12.969 -12.131 15.680 1.00 92.62 181 HIS A O 1
ATOM 1408 N N . TRP A 1 182 ? 12.721 -14.337 15.331 1.00 89.06 182 TRP A N 1
ATOM 1409 C CA . TRP A 1 182 ? 11.633 -14.539 16.291 1.00 89.06 182 TRP A CA 1
ATOM 1410 C C . TRP A 1 182 ? 12.075 -15.470 17.433 1.00 89.06 182 TRP A C 1
ATOM 1412 O O . TRP A 1 182 ? 11.875 -16.686 17.343 1.00 89.06 182 TRP A O 1
ATOM 1422 N N . PRO A 1 183 ? 12.641 -14.941 18.535 1.00 81.81 183 PRO A N 1
ATOM 1423 C CA . PRO A 1 183 ? 13.166 -15.760 19.632 1.00 81.81 183 PRO A CA 1
ATOM 1424 C C . PRO A 1 183 ? 12.114 -16.690 20.251 1.00 81.81 183 PRO A C 1
ATOM 1426 O O . PRO A 1 183 ? 12.421 -17.840 20.555 1.00 81.81 183 PRO A O 1
ATOM 1429 N N . ASP A 1 184 ? 10.857 -16.253 20.326 1.00 75.25 184 ASP A N 1
ATOM 1430 C CA . ASP A 1 184 ? 9.768 -17.058 20.895 1.00 75.25 184 ASP A CA 1
ATOM 1431 C C . ASP A 1 184 ? 9.330 -18.210 19.976 1.00 75.25 184 ASP A C 1
ATOM 1433 O O . ASP A 1 184 ? 8.829 -19.235 20.438 1.00 75.25 184 ASP A O 1
ATOM 1437 N N . LYS A 1 185 ? 9.540 -18.073 18.659 1.00 64.19 185 LYS A N 1
ATOM 1438 C CA . LYS A 1 185 ? 9.248 -19.119 17.662 1.00 64.19 185 LYS A CA 1
ATOM 1439 C C . LYS A 1 185 ? 10.453 -20.008 17.371 1.00 64.19 185 LYS A C 1
ATOM 1441 O O . LYS A 1 185 ? 10.293 -21.070 16.787 1.00 64.19 185 LYS A O 1
ATOM 1446 N N . ALA A 1 186 ? 11.647 -19.621 17.810 1.00 60.06 186 ALA A N 1
ATOM 1447 C CA . ALA A 1 186 ? 12.859 -20.414 17.643 1.00 60.06 186 ALA A CA 1
ATOM 1448 C C . ALA A 1 186 ? 12.799 -21.767 18.376 1.00 60.06 186 ALA A C 1
ATOM 1450 O O . ALA A 1 186 ? 13.537 -22.692 18.036 1.00 60.06 186 ALA A O 1
ATOM 1451 N N . LEU A 1 187 ? 11.922 -21.873 19.379 1.00 57.19 187 LEU A N 1
ATOM 1452 C CA . LEU A 1 187 ? 11.686 -23.084 20.159 1.00 57.19 187 LEU A CA 1
ATOM 1453 C C . LEU A 1 187 ? 10.540 -23.945 19.613 1.00 57.19 187 LEU A C 1
ATOM 1455 O O . LEU A 1 187 ? 10.414 -25.094 20.031 1.00 57.19 187 LEU A O 1
ATOM 1459 N N . SER A 1 188 ? 9.718 -23.437 18.684 1.00 54.28 188 SER A N 1
ATOM 1460 C CA . SER A 1 188 ? 8.675 -24.254 18.067 1.00 54.28 188 SER A CA 1
ATOM 1461 C C . SER A 1 188 ? 9.270 -25.077 16.921 1.00 54.28 188 SER A C 1
ATOM 1463 O O . SER A 1 188 ? 9.901 -24.563 15.997 1.00 54.28 188 SER A O 1
ATOM 1465 N N . ALA A 1 189 ? 9.135 -26.399 17.034 1.00 56.31 189 ALA A N 1
ATOM 1466 C CA . ALA A 1 189 ? 9.609 -27.391 16.071 1.00 56.31 189 ALA A CA 1
ATOM 1467 C C . ALA A 1 189 ? 9.165 -27.069 14.623 1.00 56.31 189 ALA A C 1
ATOM 1469 O O . ALA A 1 189 ? 8.188 -26.344 14.444 1.00 56.31 189 ALA A O 1
ATOM 1470 N N . CYS A 1 190 ? 9.871 -27.612 13.598 1.00 56.69 190 CYS A N 1
ATOM 1471 C CA . CYS A 1 190 ? 9.588 -27.427 12.146 1.00 56.69 190 CYS A CA 1
ATOM 1472 C C . CYS A 1 190 ? 8.075 -27.231 11.959 1.00 56.69 190 CYS A C 1
ATOM 1474 O O . CYS A 1 190 ? 7.346 -28.187 12.223 1.00 56.69 190 CYS A O 1
ATOM 1476 N N . PRO A 1 191 ? 7.573 -26.060 11.515 1.00 55.56 191 PRO A N 1
ATOM 1477 C CA . PRO A 1 191 ? 6.128 -25.818 11.430 1.00 55.56 191 PRO A CA 1
ATOM 1478 C C . PRO A 1 191 ? 5.392 -26.848 10.553 1.00 55.56 191 PRO A C 1
ATOM 1480 O O . PRO A 1 191 ? 4.178 -27.013 10.651 1.00 55.56 191 PRO A O 1
ATOM 1483 N N . GLY A 1 192 ? 6.143 -27.577 9.722 1.00 53.94 192 GLY A N 1
ATOM 1484 C CA . GLY A 1 192 ? 5.672 -28.709 8.936 1.00 53.94 192 GLY A CA 1
ATOM 1485 C C . GLY A 1 192 ? 5.467 -30.033 9.668 1.00 53.94 192 GLY A C 1
ATOM 1486 O O . GLY A 1 192 ? 4.897 -30.940 9.071 1.00 53.94 192 GLY A O 1
ATOM 1487 N N . PHE A 1 193 ? 5.933 -30.197 10.907 1.00 52.22 193 PHE A N 1
ATOM 1488 C CA . PHE A 1 193 ? 5.847 -31.488 11.591 1.00 52.22 193 PHE A CA 1
ATOM 1489 C C . PHE A 1 193 ? 4.507 -31.668 12.315 1.00 52.22 193 PHE A C 1
ATOM 1491 O O . PHE A 1 193 ? 3.867 -32.701 12.153 1.00 52.22 193 PHE A O 1
ATOM 1498 N N . GLU A 1 194 ? 4.016 -30.652 13.031 1.00 50.56 194 GLU A N 1
ATOM 1499 C CA . GLU A 1 194 ? 2.770 -30.793 13.803 1.00 50.56 194 GLU A CA 1
ATOM 1500 C C . GLU A 1 194 ? 1.494 -30.593 12.974 1.00 50.56 194 GLU A C 1
ATOM 1502 O O . GLU A 1 194 ? 0.515 -31.309 13.182 1.00 50.56 194 GLU A O 1
ATOM 1507 N N . LYS A 1 195 ? 1.482 -29.671 11.999 1.00 52.34 195 LYS A N 1
ATOM 1508 C CA . LYS A 1 195 ? 0.246 -29.338 11.262 1.00 52.34 195 LY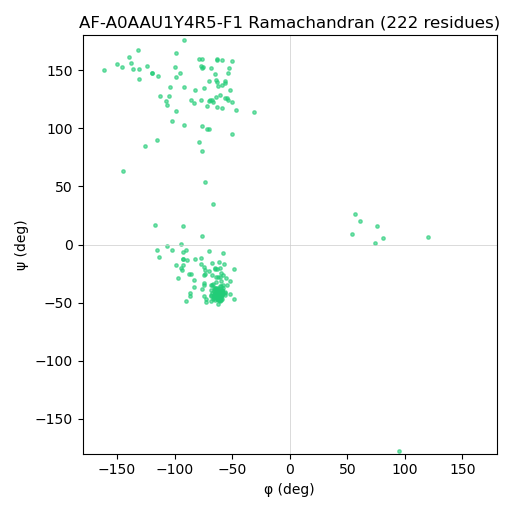S A CA 1
ATOM 1509 C C . LYS A 1 195 ? -0.035 -30.217 10.042 1.00 52.34 195 LYS A C 1
ATOM 1511 O O . LYS A 1 195 ? -1.196 -30.369 9.679 1.00 52.34 195 LYS A O 1
ATOM 15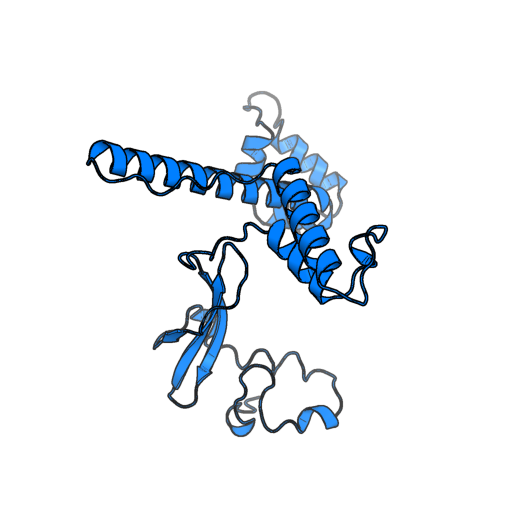16 N N . GLU A 1 196 ? 0.981 -30.816 9.413 1.00 48.62 196 GLU A N 1
ATOM 1517 C CA . GLU A 1 196 ? 0.790 -31.628 8.194 1.00 48.62 196 GLU A CA 1
ATOM 1518 C C . GLU A 1 196 ? 0.584 -33.130 8.483 1.00 48.62 196 GLU A C 1
ATOM 1520 O O . GLU A 1 196 ? 0.263 -33.887 7.570 1.00 48.62 196 GLU A O 1
ATOM 1525 N N . TYR A 1 197 ? 0.720 -33.583 9.738 1.00 51.78 197 TYR A N 1
ATOM 1526 C CA . TYR A 1 197 ? 0.633 -35.011 10.096 1.00 51.78 197 TYR A CA 1
ATOM 1527 C C . TYR A 1 197 ? -0.542 -35.400 10.998 1.00 51.78 197 TYR A C 1
ATOM 1529 O O . TYR A 1 197 ? -0.792 -36.596 11.184 1.00 51.78 197 TYR A O 1
ATOM 1537 N N . GLN A 1 198 ? -1.330 -34.435 11.477 1.00 49.38 198 GLN A N 1
ATOM 1538 C CA . GLN A 1 198 ? -2.644 -34.710 12.056 1.00 49.38 198 GLN A CA 1
ATOM 1539 C C . GLN A 1 198 ? -3.649 -35.002 10.926 1.00 49.38 198 GLN A C 1
ATOM 1541 O O . GLN A 1 198 ? -4.398 -34.134 10.496 1.00 49.38 198 GLN A O 1
ATOM 1546 N N . GLY A 1 199 ? -3.634 -36.235 10.403 1.00 53.88 199 GLY A N 1
ATOM 1547 C CA . GLY A 1 199 ? -4.703 -36.755 9.533 1.00 53.88 199 GLY A CA 1
ATOM 1548 C C . GLY A 1 199 ? -4.316 -37.194 8.117 1.00 53.88 199 GLY A C 1
ATOM 1549 O O . GLY A 1 199 ? -5.204 -37.546 7.345 1.00 53.88 199 GLY A O 1
ATOM 1550 N N . VAL A 1 200 ? -3.029 -37.222 7.748 1.00 46.75 200 VAL A N 1
ATOM 1551 C CA . VAL A 1 200 ? -2.605 -37.639 6.395 1.00 46.75 200 VAL A CA 1
ATOM 1552 C C . VAL A 1 200 ? -2.017 -39.054 6.399 1.00 46.75 200 VAL A 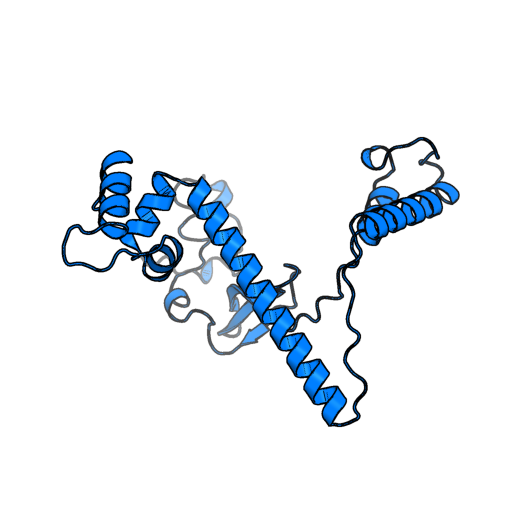C 1
ATOM 1554 O O . VAL A 1 200 ? -1.230 -39.412 7.275 1.00 46.75 200 VAL A O 1
ATOM 1557 N N . SER A 1 201 ? -2.429 -39.863 5.415 1.00 53.41 201 SER A N 1
ATOM 1558 C CA . SER A 1 201 ? -2.051 -41.277 5.253 1.00 53.41 201 SER A CA 1
ATOM 1559 C C . SER A 1 201 ? -0.531 -41.530 5.258 1.00 53.41 201 SER A C 1
ATOM 1561 O O . SER A 1 201 ? 0.264 -40.688 4.831 1.00 53.41 201 SER A O 1
ATOM 1563 N N . ASP A 1 202 ? -0.139 -42.735 5.693 1.00 54.03 202 ASP A N 1
ATOM 1564 C CA . ASP A 1 202 ? 1.244 -43.229 5.866 1.00 54.03 202 ASP A CA 1
ATOM 1565 C C . ASP A 1 202 ? 2.182 -42.996 4.662 1.00 54.03 202 ASP A C 1
ATOM 1567 O O . ASP A 1 202 ? 3.405 -42.969 4.809 1.00 54.03 202 ASP A O 1
ATOM 1571 N N . ALA A 1 203 ? 1.638 -42.783 3.461 1.00 51.66 203 ALA A N 1
ATOM 1572 C CA . ALA A 1 203 ? 2.411 -42.511 2.253 1.00 51.66 203 ALA A CA 1
ATOM 1573 C C . ALA A 1 203 ? 3.157 -41.162 2.296 1.00 51.66 203 ALA A C 1
ATOM 1575 O O . ALA A 1 203 ? 4.281 -41.081 1.799 1.00 51.66 203 ALA A O 1
ATOM 1576 N N . LYS A 1 204 ? 2.604 -40.118 2.938 1.00 52.56 204 LYS A N 1
ATOM 1577 C CA . LYS A 1 204 ? 3.312 -38.830 3.091 1.00 52.56 204 LYS A CA 1
ATOM 1578 C C . LYS A 1 204 ? 4.387 -38.853 4.186 1.00 52.56 204 LYS A C 1
ATOM 1580 O O . LYS A 1 204 ? 5.301 -38.039 4.128 1.00 52.56 204 LYS A O 1
ATOM 1585 N N . ARG A 1 205 ? 4.374 -39.840 5.099 1.00 55.28 205 ARG A N 1
ATOM 1586 C CA . ARG A 1 205 ? 5.421 -40.041 6.132 1.00 55.28 205 ARG A CA 1
ATOM 1587 C C . ARG A 1 205 ? 6.767 -40.528 5.583 1.00 55.28 205 ARG A C 1
ATOM 1589 O O . ARG A 1 205 ? 7.717 -40.662 6.355 1.00 55.28 205 ARG A O 1
ATOM 1596 N N . ARG A 1 206 ? 6.850 -40.827 4.282 1.00 58.66 206 ARG A N 1
ATOM 1597 C CA . ARG A 1 206 ? 8.040 -41.399 3.628 1.00 58.66 206 ARG A CA 1
ATOM 1598 C C . ARG A 1 206 ? 8.974 -40.370 2.990 1.00 58.66 206 ARG A C 1
ATOM 1600 O O . ARG A 1 206 ? 9.977 -40.773 2.408 1.00 58.66 206 ARG A O 1
ATOM 1607 N N . LEU A 1 207 ? 8.685 -39.068 3.071 1.00 63.03 207 LEU A N 1
ATOM 1608 C CA . LEU A 1 207 ? 9.652 -38.072 2.608 1.00 63.03 207 LEU A CA 1
ATOM 1609 C C . LEU A 1 207 ? 10.882 -38.101 3.535 1.00 63.03 207 LEU A C 1
ATOM 1611 O O . LEU A 1 207 ? 10.720 -37.943 4.745 1.00 63.03 207 LEU A O 1
ATOM 1615 N N . PRO A 1 208 ? 12.104 -38.294 3.000 1.00 70.81 208 PRO A N 1
ATOM 1616 C CA . PRO A 1 208 ? 13.310 -38.382 3.825 1.00 70.81 208 PRO A CA 1
ATOM 1617 C C . PRO A 1 208 ? 13.618 -37.066 4.558 1.00 70.81 208 PRO A C 1
ATOM 1619 O O . PRO A 1 208 ? 14.289 -37.087 5.588 1.00 70.81 208 PRO A O 1
ATOM 1622 N N . ASN A 1 209 ? 13.084 -35.940 4.062 1.00 71.62 209 ASN A N 1
ATOM 1623 C CA . ASN A 1 209 ? 13.358 -34.593 4.556 1.00 71.62 209 ASN A CA 1
ATOM 1624 C C . ASN A 1 209 ? 12.054 -33.789 4.807 1.00 71.62 209 ASN A C 1
ATOM 1626 O O . ASN A 1 209 ? 11.124 -33.897 4.002 1.00 71.62 209 ASN A O 1
ATOM 1630 N N . CYS A 1 210 ? 11.982 -32.950 5.864 1.00 67.81 210 CYS A N 1
ATOM 1631 C CA . CYS A 1 210 ? 10.845 -32.024 6.129 1.00 67.81 210 CYS A CA 1
ATOM 1632 C C . CYS A 1 210 ? 10.648 -31.153 4.868 1.00 67.81 210 CYS A C 1
ATOM 1634 O O . CYS A 1 210 ? 11.595 -30.500 4.432 1.00 67.81 210 CYS A O 1
ATOM 1636 N N . LYS A 1 211 ? 9.444 -31.082 4.278 1.00 66.44 211 LYS A N 1
ATOM 1637 C CA . LYS A 1 211 ? 9.189 -30.240 3.083 1.00 66.44 211 LYS A CA 1
ATOM 1638 C C . LYS A 1 211 ? 9.507 -28.756 3.329 1.00 66.44 211 LYS A C 1
ATOM 1640 O O . LYS A 1 211 ? 9.850 -28.037 2.396 1.00 66.44 211 LYS A O 1
ATOM 1645 N N . TYR A 1 212 ? 9.432 -28.334 4.591 1.00 65.00 212 TYR A N 1
ATOM 1646 C CA . TYR A 1 212 ? 9.620 -26.951 5.018 1.00 65.00 212 TYR A CA 1
ATOM 1647 C C . TYR A 1 212 ? 11.076 -26.618 5.366 1.00 65.00 212 TYR A C 1
ATOM 1649 O O . TYR A 1 212 ? 11.597 -25.634 4.856 1.00 65.00 212 TYR A O 1
ATOM 1657 N N . CYS A 1 213 ? 11.766 -27.431 6.178 1.00 69.12 213 CYS A N 1
ATOM 1658 C CA . CYS A 1 213 ? 13.159 -27.142 6.569 1.00 69.12 213 CYS A CA 1
ATOM 1659 C C . CYS A 1 213 ? 14.223 -27.961 5.815 1.00 69.12 213 CYS A C 1
ATOM 1661 O O . CYS A 1 213 ? 15.416 -27.755 6.023 1.00 69.12 213 CYS A O 1
ATOM 1663 N N . ARG A 1 214 ? 13.811 -28.913 4.965 1.00 67.19 214 ARG A N 1
ATOM 1664 C CA . ARG A 1 214 ? 14.659 -29.863 4.217 1.00 67.19 214 ARG A CA 1
ATOM 1665 C C . ARG A 1 214 ? 15.632 -30.700 5.061 1.00 67.19 214 ARG A C 1
ATOM 1667 O O . ARG A 1 214 ? 16.459 -31.404 4.487 1.00 67.19 214 ARG A O 1
ATOM 1674 N N . GLN A 1 215 ? 15.537 -30.670 6.390 1.00 70.44 215 GLN A N 1
ATOM 1675 C CA . GLN A 1 215 ? 16.342 -31.528 7.254 1.00 70.44 215 GLN A CA 1
ATOM 1676 C C . GLN A 1 215 ? 15.821 -32.962 7.266 1.00 70.44 215 GLN A C 1
ATOM 1678 O O . GLN A 1 215 ? 14.621 -33.192 7.092 1.00 70.44 215 GLN A O 1
ATOM 1683 N N . SER A 1 216 ? 16.737 -33.903 7.511 1.00 70.19 216 SER A N 1
ATOM 1684 C CA . SER A 1 216 ? 16.406 -35.308 7.738 1.00 70.19 216 SER A CA 1
ATOM 1685 C C . SER A 1 216 ? 15.427 -35.442 8.898 1.00 70.19 216 SER A C 1
ATOM 1687 O O . SER A 1 216 ? 15.577 -34.785 9.930 1.00 70.19 216 SER A O 1
ATOM 1689 N N . ARG A 1 217 ? 14.460 -36.350 8.752 1.00 66.00 217 ARG A N 1
ATOM 1690 C CA . ARG A 1 217 ? 13.482 -36.663 9.801 1.00 66.00 217 ARG A CA 1
ATOM 1691 C C . ARG A 1 217 ? 14.125 -36.999 11.150 1.00 66.00 217 ARG A C 1
ATOM 1693 O O . ARG A 1 217 ? 13.548 -36.670 12.174 1.00 66.00 217 ARG A O 1
ATOM 1700 N N . ALA A 1 218 ? 15.319 -37.593 11.156 1.00 70.19 218 ALA A N 1
ATOM 1701 C CA . ALA A 1 218 ? 16.031 -37.961 12.382 1.00 70.19 218 ALA A CA 1
ATOM 1702 C C . ALA A 1 218 ? 16.387 -36.765 13.291 1.00 70.19 218 ALA A C 1
ATOM 1704 O O . ALA A 1 218 ? 16.750 -36.972 14.444 1.00 70.19 218 ALA A O 1
ATOM 1705 N N . VAL A 1 219 ? 16.312 -35.530 12.779 1.00 66.44 219 VAL A N 1
ATOM 1706 C CA . VAL A 1 219 ? 16.606 -34.303 13.539 1.00 66.44 219 VAL A CA 1
ATOM 1707 C C . VAL A 1 219 ? 15.364 -33.750 14.257 1.00 66.44 219 VAL A C 1
ATOM 1709 O O . VAL A 1 219 ? 15.489 -32.901 15.135 1.00 66.44 219 VAL A O 1
ATOM 1712 N N . HIS A 1 220 ? 14.165 -34.237 13.926 1.00 61.00 220 HIS A N 1
ATOM 1713 C CA . HIS A 1 220 ? 12.948 -33.961 14.688 1.00 61.00 220 HIS A CA 1
ATOM 1714 C C . HIS A 1 220 ? 12.791 -35.077 15.724 1.00 61.00 220 HIS A C 1
ATOM 1716 O O . HIS A 1 220 ? 12.442 -36.198 15.355 1.00 61.00 220 HIS A O 1
ATOM 1722 N N . SER A 1 221 ? 13.122 -34.809 16.992 1.00 55.34 221 SER A N 1
ATOM 1723 C CA . SER A 1 221 ? 12.850 -35.772 18.058 1.00 55.34 221 SER A CA 1
ATOM 1724 C C . SER A 1 221 ? 11.335 -35.958 18.180 1.00 55.34 221 SER A C 1
ATOM 1726 O O . SER A 1 221 ? 10.593 -34.984 18.292 1.00 55.34 221 SER A O 1
ATOM 1728 N N . ASP A 1 222 ? 10.872 -37.211 18.121 1.00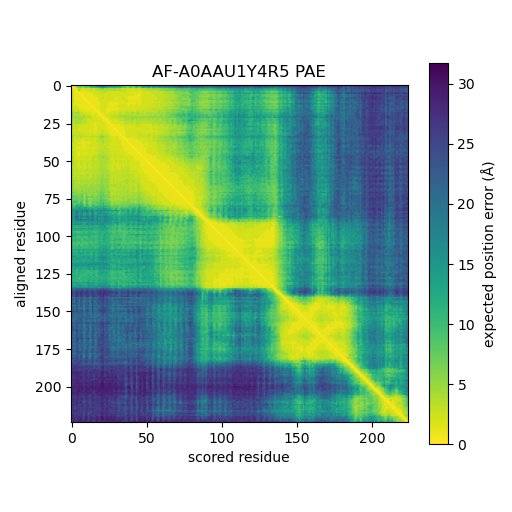 54.41 222 ASP A N 1
ATOM 1729 C CA . ASP A 1 222 ? 9.497 -37.602 18.466 1.00 54.41 222 ASP A CA 1
ATOM 1730 C C . ASP A 1 222 ? 9.3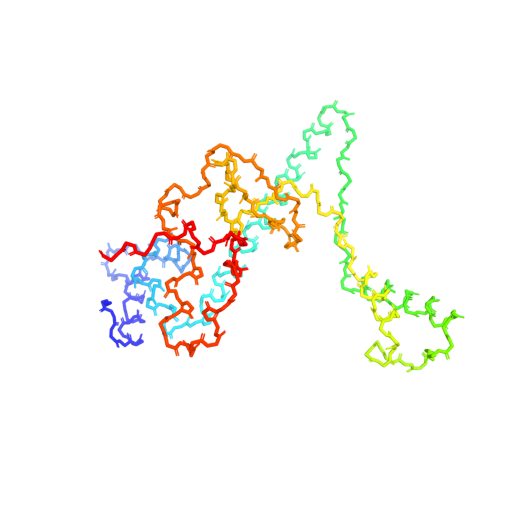37 -37.541 20.005 1.00 54.41 222 ASP A C 1
ATOM 1732 O O . ASP A 1 222 ? 8.989 -38.535 20.644 1.00 54.41 222 ASP A O 1
ATOM 1736 N N . ASP A 1 223 ? 9.658 -36.404 20.626 1.00 45.66 223 ASP A N 1
ATOM 1737 C CA . ASP A 1 223 ? 9.425 -36.212 22.057 1.00 45.66 223 ASP A CA 1
ATOM 1738 C C . ASP A 1 223 ? 7.928 -35.954 22.264 1.00 45.66 223 ASP A C 1
ATOM 1740 O O . ASP A 1 223 ? 7.402 -34.884 21.950 1.00 45.66 223 ASP A O 1
ATOM 1744 N N . ARG A 1 224 ? 7.241 -37.005 22.719 1.00 44.47 224 ARG A N 1
ATOM 1745 C CA . ARG A 1 224 ? 5.875 -36.979 23.252 1.00 44.47 224 ARG A CA 1
ATOM 1746 C C . ARG A 1 224 ? 5.870 -36.609 24.725 1.00 44.47 224 ARG A C 1
ATOM 1748 O O . ARG A 1 224 ? 6.740 -37.139 25.452 1.00 44.47 224 ARG A O 1
#